Protein AF-A0A3R6Y7C7-F1 (afdb_monomer)

Organism: Aphanomyces astaci (NCBI:txid112090)

Sequence (189 aa):
MAAAALLASSAMLRRLVFISMMLLLQQYAQAEDCCAKCLNNVPDFVYNSMDFKQCIAQNYCCFHCFDKDIGSPTVLPVAGTVFNGPTTTATTGSFLQIKWDKADQVTFVSFAPNQAKSGIPVLASSQAIKKDGSIFLICPQYAGTLYFRGFGTDTCNSVSVEYPITVRPWSPVLQVCHYSRLPNRLSVA

Mean predicted aligned error: 11.09 Å

Nearest PDB structures (foldseek):
  5vg1-assembly2_B  TM=4.527E-01  e=8.724E-01  Jonesia denitrificans DSM 20603
  6grq-assembly1_A  TM=4.019E-01  e=7.742E-01  Mus musculus
  3e38-assembly1_B  TM=3.154E-01  e=2.268E+00  Phocaeicola vulgatus ATCC 8482
  7sqc-assembly1_F0  TM=2.690E-01  e=2.712E+00  Chlamydomonas reinhardtii
  6zp1-assembly1_A  TM=1.881E-01  e=3.881E+00  Severe acute respiratory syndrome coronavirus 2

pLDDT: mean 82.14, std 17.66, range [30.44, 98.19]

Radius of gyration: 23.79 Å; Cα contacts (8 Å, |Δi|>4): 358; chains: 1; bounding box: 67×72×44 Å

Solvent-accessible surface area (backbone atoms only — not comparable to full-atom values): 10642 Å² total; per-residue (Å²): 132,71,71,67,62,60,56,51,52,54,55,50,52,49,50,52,53,51,50,52,52,51,56,53,61,62,67,69,49,73,74,40,85,28,17,55,64,38,60,75,66,64,90,63,53,89,53,51,38,70,40,69,78,51,7,64,78,68,69,47,48,38,42,55,23,60,77,44,71,45,72,77,74,42,77,51,94,43,73,51,47,48,77,59,86,94,46,49,34,37,24,24,27,20,56,45,41,34,40,28,82,48,30,71,44,40,21,30,42,75,38,50,71,92,50,75,72,86,64,74,50,37,93,89,38,54,68,40,48,73,77,59,88,28,32,34,39,39,66,44,81,59,37,22,43,34,36,32,29,40,26,23,90,51,44,29,28,11,37,52,71,80,46,78,32,44,26,36,64,66,55,98,87,60,64,66,68,47,80,94,61,62,86,83,68,84,72,86,124

Structure (mmCIF, N/CA/C/O backbone):
data_AF-A0A3R6Y7C7-F1
#
_entry.id   AF-A0A3R6Y7C7-F1
#
loop_
_atom_site.group_PDB
_atom_site.id
_atom_site.type_symbol
_atom_site.label_atom_id
_atom_site.label_alt_id
_atom_site.label_comp_id
_atom_site.label_asym_id
_atom_site.label_entity_id
_atom_site.label_seq_id
_atom_site.pdbx_PDB_ins_code
_atom_site.Cartn_x
_atom_site.Cartn_y
_atom_site.Cartn_z
_atom_site.occupancy
_atom_site.B_iso_or_equiv
_atom_site.auth_seq_id
_atom_site.auth_comp_id
_atom_site.auth_asym_id
_atom_site.auth_atom_id
_atom_site.pdbx_PDB_model_num
ATOM 1 N N . MET A 1 1 ? -45.834 48.609 26.380 1.00 48.41 1 MET A N 1
ATOM 2 C CA . MET A 1 1 ? -45.998 47.262 25.780 1.00 48.41 1 MET A CA 1
ATOM 3 C C . MET A 1 1 ? -45.065 46.966 24.588 1.00 48.41 1 MET A C 1
ATOM 5 O O . MET A 1 1 ? -45.087 45.844 24.111 1.00 48.41 1 MET A O 1
ATOM 9 N N . ALA A 1 2 ? -44.187 47.881 24.141 1.00 49.06 2 ALA A N 1
ATOM 10 C CA . ALA A 1 2 ? -43.336 47.659 22.954 1.00 49.06 2 ALA A CA 1
ATOM 11 C C . ALA A 1 2 ? -41.973 46.966 23.213 1.00 49.06 2 ALA A C 1
ATOM 13 O O . ALA A 1 2 ? -41.387 46.406 22.293 1.00 49.06 2 ALA A O 1
ATOM 14 N N . ALA A 1 3 ? -41.463 46.955 24.451 1.00 48.09 3 ALA A N 1
ATOM 15 C CA . ALA A 1 3 ? -40.117 46.441 24.750 1.00 48.09 3 ALA A CA 1
ATOM 16 C C . ALA A 1 3 ? -40.007 44.899 24.767 1.00 48.09 3 ALA A C 1
ATOM 18 O O . ALA A 1 3 ? -38.937 44.357 24.503 1.00 48.09 3 ALA A O 1
ATOM 19 N N . ALA A 1 4 ? -41.105 44.179 25.027 1.00 47.50 4 ALA A N 1
ATOM 20 C CA . ALA A 1 4 ? -41.098 42.713 25.095 1.00 47.50 4 ALA A CA 1
ATOM 21 C C . ALA A 1 4 ? -41.030 42.037 23.708 1.00 47.50 4 ALA A C 1
ATOM 23 O O . ALA A 1 4 ? -40.456 40.959 23.578 1.00 47.50 4 ALA A O 1
ATOM 24 N N . ALA A 1 5 ? -41.552 42.684 22.657 1.00 46.75 5 ALA A N 1
ATOM 25 C CA . ALA A 1 5 ? -41.560 42.138 21.295 1.00 46.75 5 ALA A CA 1
ATOM 26 C C . ALA A 1 5 ? -40.180 42.219 20.605 1.00 46.75 5 ALA A C 1
ATOM 28 O O . ALA A 1 5 ? -39.793 41.306 19.879 1.00 46.75 5 ALA A O 1
ATOM 29 N N . LEU A 1 6 ? -39.397 43.269 20.884 1.00 46.28 6 LEU A N 1
ATOM 30 C CA . LEU A 1 6 ? -38.045 43.455 20.331 1.00 46.28 6 LEU A CA 1
ATOM 31 C C . LEU A 1 6 ? -37.011 42.480 20.927 1.00 46.28 6 LEU A C 1
ATOM 33 O O . LEU A 1 6 ? -36.105 42.036 20.222 1.00 46.28 6 LEU A O 1
ATOM 37 N N . LEU A 1 7 ? -37.168 42.095 22.199 1.00 47.72 7 LEU A N 1
ATOM 38 C CA . LEU A 1 7 ? -36.291 41.126 22.875 1.00 47.72 7 LEU A CA 1
ATOM 39 C C . LEU A 1 7 ? -36.539 39.677 22.418 1.00 47.72 7 LEU A C 1
ATOM 41 O O . LEU A 1 7 ? -35.597 38.890 22.331 1.00 47.72 7 LEU A O 1
ATOM 45 N N . ALA A 1 8 ? -37.780 39.322 22.071 1.00 50.06 8 ALA A N 1
ATOM 46 C CA . ALA A 1 8 ? -38.100 38.006 21.511 1.00 50.06 8 ALA A CA 1
ATOM 47 C C . ALA A 1 8 ? -37.497 37.815 20.104 1.00 50.06 8 ALA A C 1
ATOM 49 O O . ALA A 1 8 ? -37.034 36.725 19.758 1.00 50.06 8 ALA A O 1
ATOM 50 N N . SER A 1 9 ? -37.439 38.896 19.319 1.00 55.19 9 SER A N 1
ATOM 51 C CA . SER A 1 9 ? -36.954 38.879 17.936 1.00 55.19 9 SER A CA 1
ATOM 52 C C . SER A 1 9 ? -35.441 38.649 17.833 1.00 55.19 9 SER A C 1
ATOM 54 O O . SER A 1 9 ? -34.989 37.925 16.948 1.00 55.19 9 SER A O 1
ATOM 56 N N . SER A 1 10 ? -34.645 39.201 18.756 1.00 59.69 10 SER A N 1
ATOM 57 C CA . SER A 1 10 ? -33.185 39.010 18.782 1.00 59.69 10 SER A CA 1
ATOM 58 C C . SER A 1 10 ? -32.777 37.618 19.276 1.00 59.69 10 SER A C 1
ATOM 60 O O . SER A 1 10 ? -31.810 37.042 18.772 1.00 59.69 10 SER A O 1
ATOM 62 N N . ALA A 1 11 ? -33.540 37.035 20.207 1.00 61.78 11 ALA A N 1
ATOM 63 C CA . ALA A 1 11 ? -33.338 35.666 20.679 1.00 61.78 11 ALA A CA 1
ATOM 64 C C . ALA A 1 11 ? -33.669 34.621 19.597 1.00 61.78 11 ALA A C 1
ATOM 66 O O . ALA A 1 11 ? -32.925 33.649 19.440 1.00 61.78 11 ALA A O 1
ATOM 67 N N . MET A 1 12 ? -34.737 34.834 18.816 1.00 65.31 12 MET A N 1
ATOM 68 C CA . MET A 1 12 ? -35.062 33.991 17.659 1.00 65.31 12 MET A CA 1
ATOM 69 C C . MET A 1 12 ? -34.011 34.101 16.550 1.00 65.31 12 MET A C 1
ATOM 71 O O . MET A 1 12 ? -33.575 33.071 16.039 1.00 65.31 12 MET A O 1
ATOM 75 N N . LEU A 1 13 ? -33.548 35.315 16.225 1.00 66.75 13 LEU A N 1
ATOM 76 C CA . LEU A 1 13 ? -32.508 35.513 15.209 1.00 66.75 13 LEU A CA 1
ATOM 77 C C . LEU A 1 13 ? -31.188 34.840 15.614 1.00 66.75 13 LEU A C 1
ATOM 79 O O . LEU A 1 13 ? -30.574 34.153 14.802 1.00 66.75 13 LEU A O 1
ATOM 83 N N . ARG A 1 14 ? -30.779 34.960 16.887 1.00 70.31 14 ARG A N 1
ATOM 84 C CA . ARG A 1 14 ? -29.603 34.248 17.417 1.00 70.31 14 ARG A CA 1
ATOM 85 C C . ARG A 1 14 ? -29.759 32.737 17.305 1.00 70.31 14 ARG A C 1
ATOM 87 O O . ARG A 1 14 ? -28.825 32.078 16.864 1.00 70.31 14 ARG A O 1
ATOM 94 N N . ARG A 1 15 ? -30.919 32.182 17.673 1.00 74.62 15 ARG A N 1
ATOM 95 C CA . ARG A 1 15 ? -31.174 30.737 17.553 1.00 74.62 15 ARG A CA 1
ATOM 96 C C . ARG A 1 15 ? -31.116 30.269 16.100 1.00 74.62 15 ARG A C 1
ATOM 98 O O . ARG A 1 15 ? -30.491 29.251 15.841 1.00 74.62 15 ARG A O 1
ATOM 105 N N . LEU A 1 16 ? -31.687 31.023 15.162 1.00 74.50 16 LEU A N 1
ATOM 106 C CA . LEU A 1 16 ? -31.625 30.714 13.730 1.00 74.50 16 LEU A CA 1
ATOM 107 C C . LEU A 1 16 ? -30.193 30.756 13.186 1.00 74.50 16 LEU A C 1
ATOM 109 O O . LEU A 1 16 ? -29.799 29.839 12.475 1.00 74.50 16 LEU A O 1
ATOM 113 N N . VAL A 1 17 ? -29.391 31.756 13.568 1.00 77.38 17 VAL A N 1
ATOM 114 C CA . VAL A 1 17 ? -27.974 31.833 13.172 1.00 77.38 17 VAL A CA 1
ATOM 115 C C . VAL A 1 17 ? -27.173 30.671 13.763 1.00 77.38 17 VAL A C 1
ATOM 117 O O . VAL A 1 17 ? -26.410 30.044 13.038 1.00 77.38 17 VAL A O 1
ATOM 120 N N . PHE A 1 18 ? -27.379 30.323 15.037 1.00 72.31 18 PHE A N 1
ATOM 121 C CA . PHE A 1 18 ? -26.711 29.176 15.663 1.00 72.31 18 PHE A CA 1
ATOM 122 C C . PHE A 1 18 ? -27.101 27.841 15.016 1.00 72.31 18 PHE A C 1
ATOM 124 O O . PHE A 1 18 ? -26.227 27.019 14.757 1.00 72.31 18 PHE A O 1
ATOM 131 N N . ILE A 1 19 ? -28.387 27.634 14.717 1.00 74.62 19 ILE A N 1
ATOM 132 C CA . ILE A 1 19 ? -28.873 26.420 14.045 1.00 74.62 19 ILE A CA 1
ATOM 133 C C . ILE A 1 19 ? -28.328 26.352 12.615 1.00 74.62 19 ILE A C 1
ATOM 135 O O . ILE A 1 19 ? -27.834 25.309 12.203 1.00 74.62 19 ILE A O 1
ATOM 139 N N . SER A 1 20 ? -28.339 27.466 11.879 1.00 68.75 20 SER A N 1
ATOM 140 C CA . SER A 1 20 ? -27.797 27.523 10.519 1.00 68.75 20 SER A CA 1
ATOM 141 C C . SER A 1 20 ? -26.281 27.311 10.497 1.00 68.75 20 SER A C 1
ATOM 143 O O . SER A 1 20 ? -25.779 26.648 9.599 1.00 68.75 20 SER A O 1
ATOM 145 N N . MET A 1 21 ? -25.551 27.818 11.494 1.00 66.62 21 MET A N 1
ATOM 146 C CA . MET A 1 21 ? -24.105 27.629 11.634 1.00 66.62 21 MET A CA 1
ATOM 147 C C . MET A 1 21 ? -23.750 26.192 12.055 1.00 66.62 21 MET A C 1
ATOM 149 O O . MET A 1 21 ? -22.768 25.651 11.556 1.00 66.62 21 MET A O 1
ATOM 153 N N . MET A 1 22 ? -24.567 25.539 12.892 1.00 65.38 22 MET A N 1
ATOM 154 C CA . MET A 1 22 ? -24.431 24.105 13.197 1.00 65.38 22 MET A CA 1
ATOM 155 C C . MET A 1 22 ? -24.761 23.206 11.995 1.00 65.38 22 MET A C 1
ATOM 157 O O . MET A 1 22 ? -24.039 22.244 11.750 1.00 65.38 22 MET A O 1
ATOM 161 N N . LEU A 1 23 ? -25.793 23.541 11.213 1.00 61.56 23 LEU A N 1
ATOM 162 C CA . LEU A 1 23 ? -26.147 22.820 9.981 1.00 61.56 23 LEU A CA 1
ATOM 163 C C . LEU A 1 23 ? -25.077 22.968 8.895 1.00 61.56 23 LEU A C 1
ATOM 165 O O . LEU A 1 23 ? -24.763 22.001 8.206 1.00 61.56 23 LEU A O 1
ATOM 169 N N . 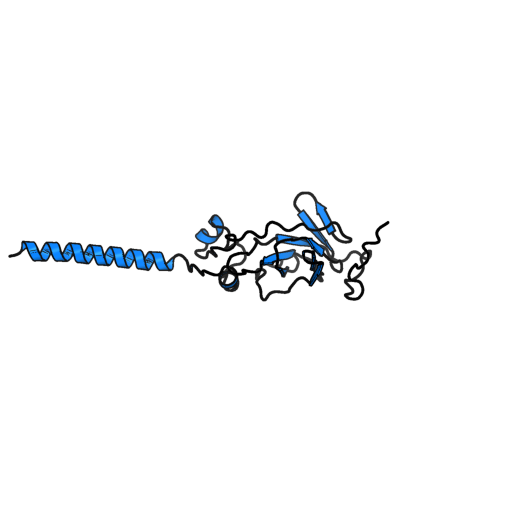LEU A 1 24 ? -24.485 24.158 8.774 1.00 56.44 24 LEU A N 1
ATOM 170 C CA . LEU A 1 24 ? -23.328 24.396 7.917 1.00 56.44 24 LEU A CA 1
ATOM 171 C C . LEU A 1 24 ? -22.144 23.541 8.389 1.00 56.44 24 LEU A C 1
ATOM 173 O O . LEU A 1 24 ? -21.587 22.798 7.588 1.00 56.44 24 LEU A O 1
ATOM 177 N N . LEU A 1 25 ? -21.830 23.536 9.694 1.00 54.03 25 LEU A N 1
ATOM 178 C CA . LEU A 1 25 ? -20.758 22.708 10.272 1.00 54.03 25 LEU A CA 1
ATOM 179 C C . LEU A 1 25 ? -20.916 21.202 9.999 1.00 54.03 25 LEU A C 1
ATOM 181 O O . LEU A 1 25 ? -19.913 20.512 9.825 1.00 54.03 25 LEU A O 1
ATOM 185 N N . GLN A 1 26 ? -22.150 20.701 9.904 1.00 51.91 26 GLN A N 1
ATOM 186 C CA . GLN A 1 26 ? -22.440 19.303 9.564 1.00 51.91 26 GLN A CA 1
ATOM 187 C C . GLN A 1 26 ? -22.216 18.951 8.083 1.00 51.91 26 GLN A C 1
ATOM 189 O O . GLN A 1 26 ? -22.170 17.769 7.755 1.00 51.91 26 GLN A O 1
ATOM 194 N N . GLN A 1 27 ? -22.052 19.926 7.182 1.00 46.31 27 GLN A N 1
ATOM 195 C CA . GLN A 1 27 ? -21.772 19.660 5.764 1.00 46.31 27 GLN A CA 1
ATOM 196 C C . GLN A 1 27 ? -20.276 19.555 5.427 1.00 46.31 27 GLN A C 1
ATOM 198 O O . GLN A 1 27 ? -19.949 19.107 4.331 1.00 46.31 27 GLN A O 1
ATOM 203 N N . TYR A 1 28 ? -19.363 19.937 6.328 1.00 48.75 28 TYR A N 1
ATOM 204 C CA . TYR A 1 28 ? -17.932 20.070 5.994 1.00 48.75 28 TYR A CA 1
ATOM 205 C C . TYR A 1 28 ? -17.081 18.821 6.230 1.00 48.75 28 TYR A C 1
ATOM 207 O O . TYR A 1 28 ? -15.902 18.799 5.888 1.00 48.75 28 TYR A O 1
ATOM 215 N N . ALA A 1 29 ? -17.665 17.763 6.773 1.00 49.62 29 ALA A N 1
ATOM 216 C CA . ALA A 1 29 ? -17.038 16.460 6.832 1.00 49.62 29 ALA A CA 1
ATOM 217 C C . ALA A 1 29 ? -18.153 15.431 6.724 1.00 49.62 29 ALA A C 1
ATOM 219 O O . ALA A 1 29 ? -18.969 15.303 7.634 1.00 49.62 29 ALA A O 1
ATOM 220 N N . GLN A 1 30 ? -18.187 14.671 5.630 1.00 48.94 30 GLN A N 1
ATOM 221 C CA . GLN A 1 30 ? -18.747 13.326 5.709 1.00 48.94 30 GLN A CA 1
ATOM 222 C C . GLN A 1 30 ? -17.819 12.556 6.654 1.00 48.94 30 GLN A C 1
ATOM 224 O O . GLN A 1 30 ? -16.872 11.907 6.221 1.00 48.94 30 GLN A O 1
ATOM 229 N N . ALA A 1 31 ? -18.023 12.725 7.961 1.00 52.28 31 ALA A N 1
ATOM 230 C CA . ALA A 1 31 ? -17.407 11.898 8.976 1.00 52.28 31 ALA A CA 1
ATOM 231 C C . ALA A 1 31 ? -18.082 10.529 8.864 1.00 52.28 31 ALA A C 1
ATOM 233 O O . ALA A 1 31 ? -19.029 10.208 9.572 1.00 52.28 31 ALA A O 1
ATOM 234 N N . GLU A 1 32 ? -17.668 9.760 7.861 1.00 63.34 32 GLU A N 1
ATOM 235 C CA . GLU A 1 32 ? -17.897 8.328 7.861 1.00 63.34 32 GLU A CA 1
ATOM 236 C C . GLU A 1 32 ? -17.118 7.781 9.056 1.00 63.34 32 GLU A C 1
ATOM 238 O O . GLU A 1 32 ? -15.886 7.793 9.051 1.00 63.34 32 GLU A O 1
ATOM 243 N N . ASP A 1 33 ? -17.836 7.266 10.056 1.00 74.06 33 ASP A N 1
ATOM 244 C CA . ASP A 1 33 ? -17.261 6.547 11.206 1.00 74.06 33 ASP A CA 1
ATOM 245 C C . ASP A 1 33 ? -16.436 5.316 10.773 1.00 74.06 33 ASP A C 1
ATOM 247 O O . ASP A 1 33 ? -15.782 4.665 11.584 1.00 74.06 33 ASP A O 1
ATOM 251 N N . CYS A 1 34 ? -16.473 4.969 9.481 1.00 90.06 34 CYS A N 1
ATOM 252 C CA . CYS A 1 34 ? -15.714 3.884 8.897 1.00 90.06 34 CYS A CA 1
ATOM 253 C C . CYS A 1 34 ? -14.769 4.355 7.789 1.00 90.06 34 CYS A C 1
ATOM 255 O O . CYS A 1 34 ? -15.187 4.602 6.651 1.00 90.06 34 CYS A O 1
ATOM 257 N N . CYS A 1 35 ? -13.465 4.356 8.078 1.00 92.81 35 CYS A N 1
ATOM 258 C CA . CYS A 1 35 ? -12.440 4.749 7.113 1.00 92.81 35 CYS A CA 1
ATOM 259 C C . CYS A 1 35 ? -12.495 3.931 5.813 1.00 92.81 35 CYS A C 1
ATOM 261 O O . CYS A 1 35 ? -12.497 4.505 4.725 1.00 92.81 35 CYS A O 1
ATOM 263 N N . ALA A 1 36 ? -12.603 2.597 5.888 1.00 92.50 36 ALA A N 1
ATOM 264 C CA . ALA A 1 36 ? -12.682 1.766 4.683 1.00 92.50 36 ALA A CA 1
ATOM 265 C C . ALA A 1 36 ? -13.885 2.106 3.786 1.00 92.50 36 ALA A C 1
ATOM 267 O O . ALA A 1 36 ? -13.781 2.004 2.565 1.00 92.50 36 ALA A O 1
ATOM 268 N N . LYS A 1 37 ? -15.012 2.538 4.368 1.00 92.19 37 LYS A N 1
ATOM 269 C CA . LYS A 1 37 ? -16.194 2.962 3.608 1.00 92.19 37 LYS A CA 1
ATOM 270 C C . LYS A 1 37 ? -15.989 4.331 2.964 1.00 92.19 37 LYS A C 1
ATOM 272 O O . LYS A 1 37 ? -16.334 4.494 1.795 1.00 92.19 37 LYS A O 1
ATOM 277 N N . CYS A 1 38 ? -15.366 5.265 3.680 1.00 92.69 38 CYS A N 1
ATOM 278 C CA . CYS A 1 38 ? -14.960 6.556 3.128 1.00 92.69 38 CYS A CA 1
ATOM 279 C C . CYS A 1 38 ? -14.037 6.393 1.908 1.00 92.69 38 CYS A C 1
ATOM 281 O O . CYS A 1 38 ? -14.291 6.966 0.851 1.00 92.69 38 CYS A O 1
ATOM 283 N N . LEU A 1 39 ? -13.019 5.530 2.008 1.00 92.81 39 LEU A N 1
ATOM 284 C CA . LEU A 1 39 ? -12.036 5.325 0.937 1.00 92.81 39 LEU A CA 1
ATOM 285 C C . LEU A 1 39 ? -12.647 4.813 -0.379 1.00 92.81 39 LEU A C 1
ATOM 287 O O . LEU A 1 39 ? -12.099 5.080 -1.445 1.00 92.81 39 LEU A O 1
ATOM 291 N N . ASN A 1 40 ? -13.794 4.128 -0.332 1.00 91.75 40 ASN A N 1
ATOM 292 C CA . ASN A 1 40 ? -14.494 3.675 -1.540 1.00 91.75 40 ASN A CA 1
ATOM 293 C C . ASN A 1 40 ? -15.083 4.822 -2.374 1.00 91.75 40 ASN A C 1
ATOM 295 O O . ASN A 1 40 ? -15.399 4.612 -3.542 1.00 91.75 40 ASN A O 1
ATOM 299 N N . ASN A 1 41 ? -15.252 6.009 -1.787 1.00 90.19 41 ASN A N 1
ATOM 300 C CA . ASN A 1 41 ? -15.934 7.143 -2.411 1.00 90.19 41 ASN A CA 1
ATOM 301 C C . ASN A 1 41 ? -15.004 8.349 -2.620 1.00 90.19 41 ASN A C 1
ATOM 303 O O . ASN A 1 41 ? -15.483 9.461 -2.843 1.00 90.19 41 ASN A O 1
ATOM 307 N N . VAL A 1 42 ? -13.684 8.142 -2.543 1.00 89.38 42 VAL A N 1
ATOM 308 C CA . VAL A 1 42 ? -12.691 9.201 -2.761 1.00 89.38 42 VAL A CA 1
ATOM 309 C C . VAL A 1 42 ? -12.824 9.745 -4.189 1.00 89.38 42 VAL A C 1
ATOM 311 O O . VAL A 1 42 ? -12.707 8.970 -5.140 1.00 89.38 42 VAL A O 1
ATOM 314 N N . PRO A 1 43 ? -13.064 11.057 -4.361 1.00 86.06 43 PRO A N 1
ATOM 315 C CA . PRO A 1 43 ? -13.362 11.632 -5.672 1.00 86.06 43 PRO A CA 1
ATOM 316 C C . PRO A 1 43 ? -12.112 11.901 -6.519 1.00 86.06 43 PRO A C 1
ATOM 318 O O . PRO A 1 43 ? -12.208 11.969 -7.742 1.00 86.06 43 PRO A O 1
ATOM 321 N N . ASP A 1 44 ? -10.948 12.063 -5.888 1.00 88.56 44 ASP A N 1
ATOM 322 C CA . ASP A 1 44 ? -9.675 12.273 -6.572 1.00 88.56 44 ASP A CA 1
ATOM 323 C C . ASP A 1 44 ? -8.540 11.589 -5.795 1.00 88.56 44 ASP A C 1
ATOM 325 O O . ASP A 1 44 ? -8.404 11.710 -4.580 1.00 88.56 44 ASP A O 1
ATOM 329 N N . PHE A 1 45 ? -7.756 10.799 -6.525 1.00 89.81 45 PHE A N 1
ATOM 330 C CA . PHE A 1 45 ? -6.763 9.868 -5.998 1.00 89.81 45 PHE A CA 1
ATOM 331 C C . PHE A 1 45 ? -5.346 10.448 -5.966 1.00 89.81 45 PHE A C 1
ATOM 333 O O . PHE A 1 45 ? -4.416 9.763 -5.521 1.00 89.81 45 PHE A O 1
ATOM 340 N N . VAL A 1 46 ? -5.165 11.675 -6.465 1.00 86.06 46 VAL A N 1
ATOM 341 C CA . VAL A 1 46 ? -3.878 12.385 -6.473 1.00 86.06 46 VAL A CA 1
ATOM 342 C C . VAL A 1 46 ? -3.451 12.75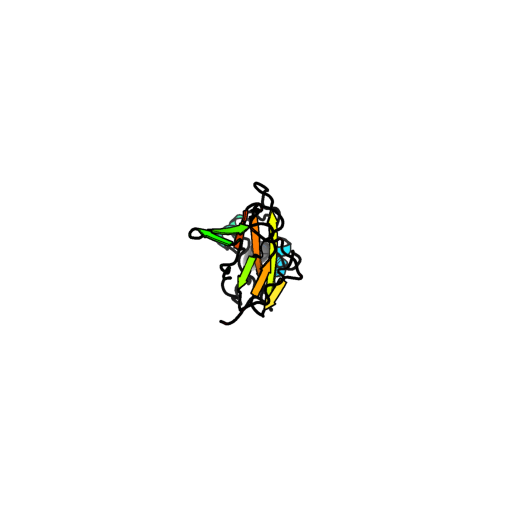5 -5.053 1.00 86.06 46 VAL A C 1
ATOM 344 O O . VAL A 1 46 ? -2.256 12.755 -4.757 1.00 86.06 46 VAL A O 1
ATOM 347 N N . TYR A 1 47 ? -4.410 13.013 -4.164 1.00 84.12 47 TYR A N 1
ATOM 348 C CA . TYR A 1 47 ? -4.159 13.340 -2.767 1.00 84.12 47 TYR A CA 1
ATOM 349 C C . TYR A 1 47 ? -4.499 12.180 -1.829 1.00 84.12 47 TYR A C 1
ATOM 351 O O . TYR A 1 47 ? -5.259 11.269 -2.156 1.00 84.12 47 TYR A O 1
ATOM 359 N N . ASN A 1 48 ? -3.935 12.221 -0.625 1.00 87.75 48 ASN A N 1
ATOM 360 C CA . ASN A 1 48 ? -4.261 11.273 0.428 1.00 87.75 48 ASN A CA 1
ATOM 361 C C . ASN A 1 48 ? -5.425 11.805 1.274 1.00 87.75 48 ASN A C 1
ATOM 363 O O . ASN A 1 48 ? -5.240 12.706 2.091 1.00 87.75 48 ASN A O 1
ATOM 367 N N . SER A 1 49 ? -6.611 11.213 1.130 1.00 88.38 49 SER A N 1
ATOM 368 C CA . SER A 1 49 ? -7.808 11.597 1.895 1.00 88.38 49 SER A CA 1
ATOM 369 C C . SER A 1 49 ? -7.701 11.328 3.402 1.00 88.38 49 SER A C 1
ATOM 371 O O . SER A 1 49 ? -8.565 11.762 4.155 1.00 88.38 49 SER A O 1
ATOM 373 N N . MET A 1 50 ? -6.658 10.632 3.860 1.00 90.00 50 MET A N 1
ATOM 374 C CA . MET A 1 50 ? -6.370 10.411 5.284 1.00 90.00 50 MET A CA 1
ATOM 375 C C . MET A 1 50 ? -5.359 11.416 5.850 1.00 90.00 50 MET A C 1
ATOM 377 O O . MET A 1 50 ? -5.138 11.454 7.058 1.00 90.00 50 MET A O 1
ATOM 381 N N . ASP A 1 51 ? -4.682 12.182 4.990 1.00 89.06 51 ASP A N 1
ATOM 382 C CA . ASP A 1 51 ? -3.773 13.239 5.421 1.00 89.06 51 ASP A CA 1
ATOM 383 C C . ASP A 1 51 ? -4.577 14.522 5.616 1.00 89.06 51 ASP A C 1
ATOM 385 O O . ASP A 1 51 ? -5.122 15.072 4.660 1.00 89.06 51 ASP A O 1
ATOM 389 N N . PHE A 1 52 ? -4.635 15.011 6.856 1.00 86.12 52 PHE A N 1
ATOM 390 C CA . PHE A 1 52 ? -5.452 16.174 7.197 1.00 86.12 52 PHE A CA 1
ATOM 391 C C . PHE A 1 52 ? -5.124 17.406 6.342 1.00 86.12 52 PHE A C 1
ATOM 393 O O . PHE A 1 52 ? -6.030 18.112 5.917 1.00 86.12 52 PHE A O 1
ATOM 400 N N . LYS A 1 53 ? -3.844 17.669 6.047 1.00 88.69 53 LYS A N 1
ATOM 401 C CA . LYS A 1 53 ? -3.452 18.859 5.275 1.00 88.69 53 LYS A CA 1
ATOM 402 C C . LYS A 1 53 ? -3.882 18.749 3.816 1.00 88.69 53 LYS A C 1
ATOM 404 O O . LYS A 1 53 ? -4.264 19.754 3.221 1.00 88.69 53 LYS A O 1
ATOM 409 N N . GLN A 1 54 ? -3.810 17.554 3.242 1.00 88.75 54 GLN A N 1
ATOM 410 C CA . GLN A 1 54 ? -4.204 17.318 1.856 1.00 88.75 54 GLN A CA 1
ATOM 411 C C . GLN A 1 54 ? -5.724 17.249 1.696 1.00 88.75 54 GLN A C 1
ATOM 413 O O . GLN A 1 54 ? -6.271 17.824 0.759 1.00 88.75 54 GLN A O 1
ATOM 418 N N . CYS A 1 55 ? -6.411 16.582 2.620 1.00 87.50 55 CYS A N 1
ATOM 419 C CA . CYS A 1 55 ? -7.835 16.300 2.501 1.00 87.50 55 CYS A CA 1
ATOM 420 C C . CYS A 1 55 ? -8.707 17.554 2.697 1.00 87.50 55 CYS A C 1
ATOM 422 O O . CYS A 1 55 ? -9.698 17.726 1.984 1.00 87.50 55 CYS A O 1
ATOM 424 N N . ILE A 1 56 ? -8.312 18.486 3.581 1.00 87.94 56 ILE A N 1
ATOM 425 C CA . ILE A 1 56 ? -9.043 19.754 3.774 1.00 87.94 56 ILE A CA 1
ATOM 426 C C . ILE A 1 56 ? -8.970 20.656 2.543 1.00 87.94 56 ILE A C 1
ATOM 428 O O . ILE A 1 56 ? -9.923 21.369 2.252 1.00 87.94 56 ILE A O 1
ATOM 432 N N . ALA A 1 57 ? -7.870 20.602 1.786 1.00 87.38 57 ALA A N 1
ATOM 433 C CA . ALA A 1 57 ? -7.733 21.365 0.548 1.00 87.38 57 ALA A CA 1
ATOM 434 C C . ALA A 1 57 ? -8.707 20.875 -0.538 1.00 87.38 57 ALA A C 1
ATOM 436 O O . ALA A 1 57 ? -8.991 21.604 -1.484 1.00 87.38 57 ALA A O 1
ATOM 437 N N . GLN A 1 58 ? -9.221 19.652 -0.382 1.00 85.12 58 GLN A N 1
ATOM 438 C CA . GLN A 1 58 ? -10.078 18.956 -1.339 1.00 85.12 58 GLN A CA 1
ATOM 439 C C . GLN A 1 58 ? -11.499 18.735 -0.802 1.00 85.12 58 GLN A C 1
ATOM 441 O O . GLN A 1 58 ? -12.321 18.113 -1.470 1.00 85.12 58 GLN A O 1
ATOM 446 N N . ASN A 1 59 ? -11.803 19.258 0.395 1.00 85.50 59 ASN A N 1
ATOM 447 C CA . ASN A 1 59 ? -13.086 19.115 1.091 1.00 85.50 59 ASN A CA 1
ATOM 448 C C . ASN A 1 59 ? -13.565 17.655 1.242 1.00 85.50 59 ASN A C 1
ATOM 450 O O . ASN A 1 59 ? -14.769 17.399 1.275 1.00 85.50 59 ASN A O 1
ATOM 454 N N . TYR A 1 60 ? -12.642 16.690 1.330 1.00 87.25 60 TYR A N 1
ATOM 455 C CA . TYR A 1 60 ? -12.985 15.274 1.466 1.00 87.25 60 TYR A CA 1
ATOM 456 C C . TYR A 1 60 ? -11.950 14.529 2.311 1.00 87.25 60 TYR A C 1
ATOM 458 O O . TYR A 1 60 ? -10.863 14.199 1.835 1.00 87.25 60 TYR A O 1
ATOM 466 N N . CYS A 1 61 ? -12.303 14.252 3.566 1.00 88.81 61 CYS A N 1
ATOM 467 C CA . CYS A 1 61 ? -11.429 13.629 4.555 1.00 88.81 61 CYS A CA 1
ATOM 468 C C . CYS A 1 61 ? -12.014 12.314 5.069 1.00 88.81 61 CYS A C 1
ATOM 470 O O . CYS A 1 61 ? -13.183 12.254 5.442 1.00 88.81 61 CYS A O 1
ATOM 472 N N . CYS A 1 62 ? -11.165 11.294 5.157 1.00 90.19 62 CYS A N 1
ATOM 473 C CA . CYS A 1 62 ? -11.464 10.037 5.824 1.00 90.19 62 CYS A CA 1
ATOM 474 C C . CYS A 1 62 ? -10.828 10.045 7.212 1.00 90.19 62 CYS A C 1
ATOM 476 O O . CYS A 1 62 ? -9.604 10.096 7.345 1.00 90.19 62 CYS A O 1
ATOM 478 N N . PHE A 1 63 ? -11.671 10.006 8.239 1.00 88.31 63 PHE A N 1
ATOM 479 C CA . PHE A 1 63 ? -11.254 10.052 9.637 1.00 88.31 63 PHE A CA 1
ATOM 480 C C . PHE A 1 63 ? -11.187 8.656 10.256 1.00 88.31 63 PHE A C 1
ATOM 482 O O . PHE A 1 63 ? -11.538 7.661 9.623 1.00 88.31 63 PHE A O 1
ATOM 489 N N . HIS A 1 64 ? -10.670 8.596 11.485 1.00 89.38 64 HIS A N 1
ATOM 490 C CA . HIS A 1 64 ? -10.577 7.394 12.321 1.00 89.38 64 HIS A CA 1
ATOM 491 C C . HIS A 1 64 ? -9.740 6.241 11.750 1.00 89.38 64 HIS A C 1
ATOM 493 O O . HIS A 1 64 ? -9.587 5.206 12.381 1.00 89.38 64 HIS A O 1
ATOM 499 N N . CYS A 1 65 ? -9.096 6.427 10.598 1.00 89.69 65 CYS A N 1
ATOM 500 C CA . CYS A 1 65 ? -8.344 5.379 9.918 1.00 89.69 65 CYS A CA 1
ATOM 501 C C . CYS A 1 65 ? -7.187 4.772 10.725 1.00 89.69 65 CYS A C 1
ATOM 503 O O . CYS A 1 65 ? -6.839 3.620 10.493 1.00 89.69 65 CYS A O 1
ATOM 505 N N . PHE A 1 66 ? -6.575 5.541 11.627 1.00 89.12 66 PHE A N 1
ATOM 506 C CA . PHE A 1 66 ? -5.392 5.136 12.397 1.00 89.12 66 PHE A CA 1
ATOM 507 C C . PHE A 1 66 ? -5.661 5.039 13.900 1.00 89.12 66 PHE A C 1
ATOM 509 O O . PHE A 1 66 ? -4.716 4.929 14.681 1.00 89.12 66 PHE A O 1
ATOM 516 N N . ASP A 1 67 ? -6.927 5.063 14.317 1.00 91.62 67 ASP A N 1
ATOM 517 C CA . ASP A 1 67 ? -7.296 4.972 15.734 1.00 91.62 67 ASP A CA 1
ATOM 518 C C . ASP A 1 67 ? -6.842 3.633 16.339 1.00 91.62 67 ASP A C 1
ATOM 520 O O . ASP A 1 67 ? -6.519 3.540 17.526 1.00 91.62 67 ASP A O 1
ATOM 524 N N . LYS A 1 68 ? -6.747 2.594 15.500 1.00 93.75 68 LYS A N 1
ATOM 525 C CA . LYS A 1 68 ? -6.114 1.308 15.797 1.00 93.75 68 LYS A CA 1
ATOM 526 C C . LYS A 1 68 ? -4.946 1.070 14.842 1.00 93.75 68 LYS A C 1
ATOM 528 O O . LYS A 1 68 ? -5.083 0.415 13.811 1.00 93.75 68 LYS A O 1
ATOM 533 N N . ASP A 1 69 ? -3.779 1.587 15.213 1.00 93.12 69 ASP A N 1
ATOM 534 C CA . ASP A 1 69 ? -2.567 1.486 14.400 1.00 93.12 69 ASP A CA 1
ATOM 535 C C . ASP A 1 69 ? -2.108 0.030 14.163 1.00 93.12 69 ASP A C 1
ATOM 537 O O . ASP A 1 69 ? -1.866 -0.750 15.097 1.00 93.12 69 ASP A O 1
ATOM 541 N N . ILE A 1 70 ? -1.931 -0.313 12.883 1.00 95.25 70 ILE A N 1
ATOM 542 C CA . ILE A 1 70 ? -1.401 -1.601 12.412 1.00 95.25 70 ILE A CA 1
ATOM 543 C C . ILE A 1 70 ? 0.104 -1.558 12.114 1.00 95.25 70 ILE A C 1
ATOM 545 O O . ILE A 1 70 ? 0.683 -2.550 11.667 1.00 95.25 70 ILE A O 1
ATOM 549 N N . GLY A 1 71 ? 0.766 -0.435 12.385 1.00 94.56 71 GLY A N 1
ATOM 550 C CA . GLY A 1 71 ? 2.183 -0.228 12.119 1.00 94.56 71 GLY A CA 1
ATOM 551 C C . GLY A 1 71 ? 2.495 -0.106 10.627 1.00 94.56 71 GLY A C 1
ATOM 552 O O . GLY A 1 71 ? 1.608 -0.054 9.777 1.00 94.56 71 GLY A O 1
ATOM 553 N N . SER A 1 72 ? 3.787 -0.076 10.307 1.00 94.81 72 SER A N 1
ATOM 554 C CA . SER A 1 72 ? 4.275 0.007 8.927 1.00 94.81 72 SER A CA 1
ATOM 555 C C . SER A 1 72 ? 4.693 -1.364 8.379 1.00 94.81 72 SER A C 1
ATOM 557 O O . SER A 1 72 ? 5.223 -2.188 9.132 1.00 94.81 72 SER A O 1
ATOM 559 N N . PRO A 1 73 ? 4.512 -1.610 7.071 1.00 96.50 73 PRO A N 1
ATOM 560 C CA . PRO A 1 73 ? 4.975 -2.824 6.423 1.00 96.50 73 PRO A CA 1
ATOM 561 C C . PRO A 1 73 ? 6.499 -2.842 6.305 1.00 96.50 73 PRO A C 1
ATOM 563 O O . PRO A 1 73 ? 7.149 -1.804 6.188 1.00 96.50 73 PRO A O 1
ATOM 566 N N . THR A 1 74 ? 7.066 -4.042 6.236 1.00 96.00 74 THR A N 1
ATOM 567 C CA . THR A 1 74 ? 8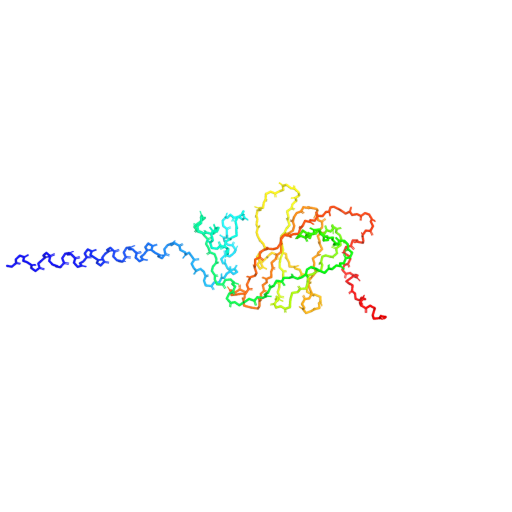.454 -4.266 5.820 1.00 96.00 74 THR A CA 1
ATOM 568 C C . THR A 1 74 ? 8.462 -5.070 4.527 1.00 96.00 74 THR A C 1
ATOM 570 O O . THR A 1 74 ? 8.018 -6.217 4.508 1.00 96.00 74 THR A O 1
ATOM 573 N N . VAL A 1 75 ? 8.980 -4.496 3.441 1.00 95.25 75 VAL A N 1
ATOM 574 C CA . VAL A 1 75 ? 9.244 -5.269 2.220 1.00 95.25 75 VAL A CA 1
ATOM 575 C C . VAL A 1 75 ? 10.491 -6.119 2.445 1.00 95.25 75 VAL A C 1
ATOM 577 O O . VAL A 1 75 ? 11.532 -5.598 2.843 1.00 95.25 75 VAL A O 1
ATOM 580 N N . LEU A 1 76 ? 10.388 -7.427 2.218 1.00 93.69 76 LEU A N 1
ATOM 581 C CA . LEU A 1 76 ? 11.487 -8.358 2.464 1.00 93.69 76 LEU A CA 1
ATOM 582 C C . LEU A 1 76 ? 12.448 -8.430 1.265 1.00 93.69 76 LEU A C 1
ATOM 584 O O . LEU A 1 76 ? 11.993 -8.379 0.119 1.00 93.69 76 LEU A O 1
ATOM 588 N N . PRO A 1 77 ? 13.761 -8.606 1.509 1.00 91.88 77 PRO A N 1
ATOM 589 C CA . PRO A 1 77 ? 14.763 -8.728 0.459 1.00 91.88 77 PRO A CA 1
ATOM 590 C C . PRO A 1 77 ? 14.715 -10.115 -0.179 1.00 91.88 77 PRO A C 1
ATOM 592 O O . PRO A 1 77 ? 15.371 -11.059 0.257 1.00 91.88 77 PRO A O 1
ATOM 595 N N . VAL A 1 78 ? 13.919 -10.236 -1.232 1.00 88.31 78 VAL A N 1
ATOM 596 C CA . VAL A 1 78 ? 13.772 -11.458 -2.028 1.00 88.31 78 VAL A CA 1
ATOM 597 C C . VAL A 1 78 ? 14.183 -11.218 -3.477 1.00 88.31 78 VAL A C 1
ATOM 599 O O . VAL A 1 78 ? 14.345 -10.077 -3.918 1.00 88.31 78 VAL A O 1
ATOM 602 N N . ALA A 1 79 ? 14.338 -12.298 -4.243 1.00 85.06 79 ALA A N 1
ATOM 603 C CA . ALA A 1 79 ? 14.632 -12.206 -5.668 1.00 85.06 79 ALA A CA 1
ATOM 604 C C . ALA A 1 79 ? 13.628 -11.280 -6.379 1.00 85.06 79 ALA A C 1
ATOM 606 O O . ALA A 1 79 ? 12.417 -11.408 -6.208 1.00 85.06 79 ALA A O 1
ATOM 607 N N . GLY A 1 80 ? 14.146 -10.327 -7.156 1.00 85.06 80 GLY A N 1
ATOM 608 C CA . GLY A 1 80 ? 13.340 -9.329 -7.859 1.00 85.06 80 GLY A CA 1
ATOM 609 C C . GLY A 1 80 ? 12.996 -8.076 -7.051 1.00 85.06 80 GLY A C 1
ATOM 610 O O . GLY A 1 80 ? 12.385 -7.177 -7.629 1.00 85.06 80 GLY A O 1
ATOM 611 N N . THR A 1 81 ? 13.411 -7.971 -5.782 1.00 88.62 81 THR A N 1
ATOM 612 C CA . THR A 1 81 ? 13.323 -6.730 -4.989 1.00 88.62 81 THR A CA 1
ATOM 613 C C . THR A 1 81 ? 14.676 -6.028 -4.894 1.00 88.62 81 THR A C 1
ATOM 615 O O . THR A 1 81 ? 15.706 -6.667 -4.686 1.00 88.62 81 THR A O 1
ATOM 618 N N . VAL A 1 82 ? 14.683 -4.705 -5.064 1.00 89.31 82 VAL A N 1
ATOM 619 C CA . VAL A 1 82 ? 15.882 -3.865 -4.925 1.00 89.31 82 VAL A CA 1
ATOM 620 C C . VAL A 1 82 ? 15.534 -2.626 -4.114 1.00 89.31 82 VAL A C 1
ATOM 622 O O . VAL A 1 82 ? 14.547 -1.946 -4.409 1.00 89.31 82 VAL A O 1
ATOM 625 N N . PHE A 1 83 ? 16.380 -2.314 -3.137 1.00 90.62 83 PHE A N 1
ATOM 626 C CA . PHE A 1 83 ? 16.263 -1.146 -2.270 1.00 90.62 83 PHE A CA 1
ATOM 627 C C . PHE A 1 83 ? 17.310 -0.107 -2.674 1.00 90.62 83 PHE A C 1
ATOM 629 O O . PHE A 1 83 ? 18.499 -0.416 -2.743 1.00 90.62 83 PHE A O 1
ATOM 636 N N . ASN A 1 84 ? 16.873 1.121 -2.950 1.00 86.62 84 ASN A N 1
ATOM 637 C CA . ASN A 1 84 ? 17.745 2.261 -3.221 1.00 86.62 84 ASN A CA 1
ATOM 638 C C . ASN A 1 84 ? 17.303 3.444 -2.351 1.00 86.62 84 ASN A C 1
ATOM 640 O O . ASN A 1 84 ? 16.372 4.181 -2.696 1.00 86.62 84 ASN A O 1
ATOM 644 N N . GLY A 1 85 ? 17.936 3.571 -1.183 1.00 84.81 85 GLY A N 1
ATOM 645 C CA . GLY A 1 85 ? 17.524 4.521 -0.153 1.00 84.81 85 GLY A CA 1
ATOM 646 C C . GLY A 1 85 ? 16.058 4.295 0.249 1.00 84.81 85 GLY A C 1
ATOM 647 O O . GLY A 1 85 ? 15.707 3.170 0.605 1.00 84.81 85 GLY A O 1
ATOM 648 N N . PRO A 1 86 ? 15.184 5.316 0.169 1.00 83.19 86 PRO A N 1
ATOM 649 C CA . PRO A 1 86 ? 13.767 5.173 0.511 1.00 83.19 86 PRO A CA 1
ATOM 650 C C . PRO A 1 86 ? 12.951 4.454 -0.575 1.00 83.19 86 PRO A C 1
ATOM 652 O O . PRO A 1 86 ? 11.789 4.120 -0.355 1.00 83.19 86 PRO A O 1
ATOM 655 N N . THR A 1 87 ? 13.522 4.241 -1.764 1.00 85.12 87 THR A N 1
ATOM 656 C CA . THR A 1 87 ? 12.789 3.675 -2.896 1.00 85.12 87 THR A CA 1
ATOM 657 C C . THR A 1 87 ? 12.937 2.164 -2.906 1.00 85.12 87 THR A C 1
ATOM 659 O O . THR A 1 87 ? 14.044 1.636 -3.026 1.00 85.12 87 THR A O 1
ATOM 662 N N . THR A 1 88 ? 11.807 1.467 -2.850 1.00 91.75 88 THR A N 1
ATOM 663 C CA . THR A 1 88 ? 11.753 0.022 -3.064 1.00 91.75 88 THR A CA 1
ATOM 664 C C . THR A 1 88 ? 11.236 -0.258 -4.466 1.00 91.75 88 THR A C 1
ATOM 666 O O . THR A 1 88 ? 10.218 0.290 -4.893 1.00 91.75 88 THR A O 1
ATOM 669 N N . THR A 1 89 ? 11.944 -1.117 -5.190 1.00 93.00 89 THR A N 1
ATOM 670 C CA . THR A 1 89 ? 11.538 -1.561 -6.522 1.00 93.00 89 THR A CA 1
ATOM 671 C C . THR A 1 89 ? 11.308 -3.062 -6.535 1.00 93.00 89 THR A C 1
ATOM 673 O O . THR A 1 89 ? 12.026 -3.810 -5.871 1.00 93.00 89 THR A O 1
ATOM 676 N N . ALA A 1 90 ? 10.306 -3.489 -7.291 1.00 92.81 90 ALA A N 1
ATOM 677 C CA . ALA A 1 90 ? 10.014 -4.886 -7.573 1.00 92.81 90 ALA A CA 1
ATOM 678 C C . ALA A 1 90 ? 10.171 -5.150 -9.074 1.00 92.81 90 ALA A C 1
ATOM 680 O O . ALA A 1 90 ? 10.159 -4.222 -9.882 1.00 92.81 90 ALA A O 1
ATOM 681 N N . THR A 1 91 ? 10.289 -6.413 -9.461 1.00 91.31 91 THR A N 1
ATOM 682 C CA . THR A 1 91 ? 10.363 -6.827 -10.867 1.00 91.31 91 THR A CA 1
ATOM 683 C C . THR A 1 91 ? 9.133 -7.648 -11.215 1.00 91.31 91 THR A C 1
ATOM 685 O O . THR A 1 91 ? 8.706 -8.486 -10.417 1.00 91.31 91 THR A O 1
ATOM 688 N N . THR A 1 92 ? 8.561 -7.433 -12.401 1.00 89.62 92 THR A N 1
ATOM 689 C CA . THR A 1 92 ? 7.422 -8.239 -12.853 1.00 89.62 92 THR A CA 1
ATOM 690 C C . THR A 1 92 ? 7.758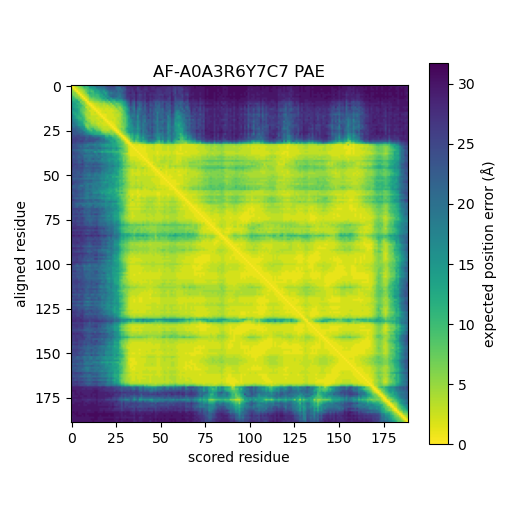 -9.726 -12.853 1.00 89.62 92 THR A C 1
ATOM 692 O O . THR A 1 92 ? 8.870 -10.121 -13.211 1.00 89.62 92 THR A O 1
ATOM 695 N N . GLY A 1 93 ? 6.785 -10.551 -12.487 1.00 84.75 93 GLY A N 1
ATOM 696 C CA . GLY A 1 93 ? 6.931 -11.999 -12.427 1.00 84.75 93 GLY A CA 1
ATOM 697 C C . GLY A 1 93 ? 7.628 -12.508 -11.167 1.00 84.75 93 GLY A C 1
ATOM 698 O O . GLY A 1 93 ? 7.563 -13.702 -10.935 1.00 84.75 93 GLY A O 1
ATOM 699 N N . SER A 1 94 ? 8.220 -11.660 -10.321 1.00 88.25 94 SER A N 1
ATOM 700 C CA . SER A 1 94 ? 8.756 -12.072 -9.013 1.00 88.25 94 SER A CA 1
ATOM 701 C C . SER A 1 94 ? 7.793 -11.735 -7.881 1.00 88.25 94 SER A C 1
ATOM 703 O O . SER A 1 94 ? 7.133 -10.698 -7.911 1.00 88.25 94 SER A O 1
ATOM 705 N N . PHE A 1 95 ? 7.732 -12.586 -6.855 1.00 90.38 95 PHE A N 1
ATOM 706 C CA . PHE A 1 95 ? 6.937 -12.278 -5.670 1.00 90.38 95 PHE A CA 1
ATOM 707 C C . PHE A 1 95 ? 7.553 -11.109 -4.899 1.00 90.38 95 PHE A C 1
ATOM 709 O O . PHE A 1 95 ? 8.662 -11.212 -4.383 1.00 90.38 95 PHE A O 1
ATOM 716 N N . LEU A 1 96 ? 6.789 -10.031 -4.760 1.00 93.75 96 LEU A N 1
ATOM 717 C CA . LEU A 1 96 ? 6.992 -9.028 -3.727 1.00 93.75 96 LEU A CA 1
ATOM 718 C C . LEU A 1 96 ? 6.492 -9.615 -2.403 1.00 93.75 96 LEU A C 1
ATOM 720 O O . LEU A 1 96 ? 5.322 -9.990 -2.304 1.00 93.75 96 LEU A O 1
ATOM 724 N N . GLN A 1 97 ? 7.366 -9.698 -1.399 1.00 95.19 97 GLN A N 1
ATOM 725 C CA . GLN A 1 97 ? 7.006 -10.173 -0.063 1.00 95.19 97 GLN A CA 1
ATOM 726 C C . GLN A 1 97 ? 6.945 -9.013 0.921 1.00 95.19 97 GLN A C 1
ATOM 728 O O . GLN A 1 97 ? 7.887 -8.228 1.026 1.00 95.19 97 GLN A O 1
ATOM 733 N N . ILE A 1 98 ? 5.843 -8.929 1.655 1.00 97.31 98 ILE A N 1
ATOM 734 C CA . ILE A 1 98 ? 5.563 -7.868 2.615 1.00 97.31 98 ILE A CA 1
ATOM 735 C C . ILE A 1 98 ? 5.291 -8.525 3.964 1.00 97.31 98 ILE A C 1
ATOM 737 O O . ILE A 1 98 ? 4.363 -9.321 4.085 1.00 97.31 98 ILE A O 1
ATOM 741 N N . LYS A 1 99 ? 6.084 -8.187 4.979 1.00 97.12 99 LYS A N 1
ATOM 742 C CA . LYS A 1 99 ? 5.805 -8.536 6.371 1.00 97.12 99 LYS A CA 1
ATOM 743 C C . LYS A 1 99 ? 5.014 -7.415 7.035 1.00 97.12 99 LYS A C 1
ATOM 745 O O . LYS A 1 99 ? 5.445 -6.261 6.999 1.00 97.12 99 LYS A O 1
ATOM 750 N N . TRP A 1 100 ? 3.892 -7.755 7.659 1.00 97.69 100 TRP A N 1
ATOM 751 C CA . TRP A 1 100 ? 3.037 -6.806 8.362 1.00 97.69 100 TRP A CA 1
ATOM 752 C C . TRP A 1 100 ? 2.252 -7.487 9.489 1.00 97.69 100 TRP A C 1
ATOM 754 O O . TRP A 1 100 ? 1.223 -8.112 9.260 1.00 97.69 100 TRP A O 1
ATOM 764 N N . ASP A 1 101 ? 2.750 -7.380 10.723 1.00 95.44 101 ASP A N 1
ATOM 765 C CA . ASP A 1 101 ? 2.295 -8.234 11.834 1.00 95.44 101 ASP A CA 1
ATOM 766 C C . ASP A 1 101 ? 0.859 -7.973 12.303 1.00 95.44 101 ASP A C 1
ATOM 768 O O . ASP A 1 101 ? 0.187 -8.895 12.756 1.00 95.44 101 ASP A O 1
ATOM 772 N N . LYS A 1 102 ? 0.377 -6.733 12.184 1.00 96.12 102 LYS A N 1
ATOM 773 C CA . LYS A 1 102 ? -0.971 -6.344 12.626 1.00 96.12 102 LYS A CA 1
ATOM 774 C C . LYS A 1 102 ? -1.961 -6.137 11.477 1.00 96.12 102 LYS A C 1
ATOM 776 O O . LYS A 1 102 ? -3.117 -5.811 11.739 1.00 96.12 102 LYS A O 1
ATOM 781 N N . ALA A 1 103 ? -1.529 -6.297 10.226 1.00 96.94 103 ALA A N 1
ATOM 782 C CA . ALA A 1 103 ? -2.450 -6.284 9.099 1.00 96.94 103 ALA A CA 1
ATOM 783 C C . ALA A 1 103 ? -3.145 -7.645 9.010 1.00 96.94 103 ALA A C 1
ATOM 785 O O . ALA A 1 103 ? -2.502 -8.693 9.062 1.00 96.94 103 ALA A O 1
ATOM 786 N N . ASP A 1 104 ? -4.462 -7.632 8.853 1.00 96.44 104 ASP A N 1
ATOM 787 C CA . ASP A 1 104 ? -5.216 -8.838 8.541 1.00 96.44 104 ASP A CA 1
ATOM 788 C C . ASP A 1 104 ? -5.249 -9.091 7.029 1.00 96.44 104 ASP A C 1
ATOM 790 O O . ASP A 1 104 ? -5.079 -10.228 6.579 1.00 96.44 104 ASP A O 1
ATOM 794 N N . GLN A 1 105 ? -5.370 -8.014 6.255 1.00 96.50 105 GLN A N 1
ATOM 795 C CA . GLN A 1 105 ? -5.448 -8.028 4.803 1.00 96.50 105 GLN A CA 1
ATOM 796 C C . GLN A 1 105 ? -4.530 -6.959 4.205 1.00 96.50 105 GLN A C 1
ATOM 798 O O . GLN A 1 105 ? -4.367 -5.872 4.756 1.00 96.50 105 GLN A O 1
ATOM 803 N N . VAL A 1 106 ? -3.961 -7.254 3.038 1.00 98.06 106 VAL A N 1
ATOM 804 C CA . VAL A 1 106 ? -3.260 -6.274 2.204 1.00 98.06 106 VAL A CA 1
ATOM 805 C C . VAL A 1 106 ? -3.923 -6.266 0.840 1.00 98.06 106 VAL A C 1
ATOM 807 O O . VAL A 1 106 ? -4.055 -7.319 0.214 1.00 98.06 106 VAL A O 1
ATOM 810 N N . THR A 1 107 ? -4.329 -5.092 0.369 1.00 98.19 107 THR A N 1
ATOM 811 C CA . THR A 1 107 ? -4.857 -4.924 -0.989 1.00 98.19 107 THR A CA 1
ATOM 812 C C . THR A 1 107 ? -3.959 -4.006 -1.799 1.00 98.19 107 THR A C 1
ATOM 814 O O . THR A 1 107 ? -3.126 -3.273 -1.254 1.00 98.19 107 THR A O 1
ATOM 817 N N . PHE A 1 108 ? -4.078 -4.087 -3.120 1.00 97.94 108 PHE A N 1
ATOM 818 C CA . PHE A 1 108 ? -3.242 -3.332 -4.034 1.00 97.94 108 PHE A CA 1
ATOM 819 C C . PHE A 1 108 ? -3.961 -2.974 -5.334 1.00 97.94 108 PHE A C 1
ATOM 821 O O . PHE A 1 108 ? -4.884 -3.656 -5.783 1.00 97.94 108 PHE A O 1
ATOM 828 N N . VAL A 1 109 ? -3.473 -1.910 -5.964 1.00 96.75 109 VAL A N 1
ATOM 829 C CA . VAL A 1 109 ? -3.793 -1.518 -7.340 1.00 96.75 109 VAL A CA 1
ATOM 830 C C . VAL A 1 109 ? -2.493 -1.278 -8.096 1.00 96.75 109 VAL A C 1
ATOM 832 O O . VAL A 1 109 ? -1.435 -1.063 -7.500 1.00 96.75 109 VAL A O 1
ATOM 835 N N . SER A 1 110 ? -2.532 -1.356 -9.419 1.00 95.62 110 SER A N 1
ATOM 836 C CA . SER A 1 110 ? -1.351 -1.155 -10.258 1.00 95.62 110 SER A CA 1
ATOM 837 C C . SER A 1 110 ? -1.696 -0.285 -11.449 1.00 95.62 110 SER A C 1
ATOM 839 O O . SER A 1 110 ? -2.774 -0.416 -12.025 1.00 95.62 110 SER A O 1
ATOM 841 N N . PHE A 1 111 ? -0.760 0.579 -11.814 1.00 95.69 111 PHE A N 1
ATOM 842 C CA . PHE A 1 111 ? -0.877 1.498 -12.935 1.00 95.69 111 PHE A CA 1
ATOM 843 C C . PHE A 1 111 ? 0.314 1.300 -13.862 1.00 95.69 111 PHE A C 1
ATOM 845 O O . PHE A 1 111 ? 1.441 1.111 -13.393 1.00 95.69 111 PHE A O 1
ATOM 852 N N . ALA A 1 112 ? 0.064 1.340 -15.167 1.00 94.06 112 ALA A N 1
ATOM 853 C CA . ALA A 1 112 ? 1.104 1.269 -16.183 1.00 94.06 112 ALA A CA 1
ATOM 854 C C . ALA A 1 112 ? 2.058 2.481 -16.089 1.00 94.06 112 ALA A C 1
ATOM 856 O O . ALA A 1 112 ? 1.730 3.491 -15.455 1.00 94.06 112 ALA A O 1
ATOM 857 N N . PRO A 1 113 ? 3.245 2.432 -16.721 1.00 93.44 113 PRO A N 1
ATOM 858 C CA . PRO A 1 113 ? 4.163 3.563 -16.714 1.00 93.44 113 PRO A CA 1
ATOM 859 C C . PRO A 1 113 ? 3.491 4.810 -17.296 1.00 93.44 113 PRO A C 1
ATOM 861 O O . PRO A 1 113 ? 2.857 4.741 -18.346 1.00 93.44 113 PRO A O 1
ATOM 864 N N . ASN A 1 114 ? 3.645 5.948 -16.617 1.00 90.56 114 ASN A N 1
ATOM 865 C CA . ASN A 1 114 ? 3.040 7.236 -16.983 1.00 90.56 114 ASN A CA 1
ATOM 866 C C . ASN A 1 114 ? 1.498 7.263 -16.988 1.00 90.56 114 ASN A C 1
ATOM 868 O O . ASN A 1 114 ? 0.912 8.258 -17.413 1.00 90.56 114 ASN A O 1
ATOM 872 N N . GLN A 1 115 ? 0.826 6.213 -16.510 1.00 93.50 115 GLN A N 1
ATOM 873 C CA . GLN A 1 115 ? -0.617 6.244 -16.315 1.00 93.50 115 GLN A CA 1
ATOM 874 C C . GLN A 1 115 ? -0.943 7.101 -15.087 1.00 93.50 115 GLN A C 1
ATOM 876 O O . GLN A 1 115 ? -0.391 6.893 -14.005 1.00 93.50 115 GLN A O 1
ATOM 881 N N . ALA A 1 116 ? -1.863 8.053 -15.251 1.00 91.19 116 ALA A N 1
ATOM 882 C CA . ALA A 1 116 ? -2.388 8.817 -14.129 1.00 91.19 116 ALA A CA 1
ATOM 883 C C . ALA A 1 116 ? -3.057 7.879 -13.115 1.00 91.19 116 ALA A C 1
ATOM 885 O O . ALA A 1 116 ? -3.767 6.940 -13.487 1.00 91.19 116 ALA A O 1
ATOM 886 N N . LYS A 1 117 ? -2.842 8.145 -11.826 1.00 92.69 117 LYS A N 1
ATOM 887 C CA . LYS A 1 117 ? -3.469 7.381 -10.748 1.00 92.69 117 LYS A CA 1
ATOM 888 C C . LYS A 1 117 ? -4.987 7.558 -10.829 1.00 92.69 117 LYS A C 1
ATOM 890 O O . LYS A 1 117 ? -5.494 8.660 -10.658 1.00 92.69 117 LYS A O 1
ATOM 895 N N . SER A 1 118 ? -5.699 6.469 -11.099 1.00 93.12 118 SER A N 1
ATOM 896 C CA . SER A 1 118 ? -7.157 6.460 -11.291 1.00 93.12 118 SER A CA 1
ATOM 897 C C . SER A 1 118 ? -7.892 5.652 -10.218 1.00 93.12 118 SER A C 1
ATOM 899 O O . SER A 1 118 ? -9.022 5.224 -10.432 1.00 93.12 118 SER A O 1
ATOM 901 N N . GLY A 1 119 ? -7.228 5.385 -9.092 1.00 94.38 119 GLY A N 1
ATOM 902 C CA . GLY A 1 119 ? -7.790 4.664 -7.957 1.00 94.38 119 GLY A CA 1
ATOM 903 C C . GLY A 1 119 ? -6.792 4.519 -6.813 1.00 94.38 119 GLY A C 1
ATOM 904 O O . GLY A 1 119 ? -5.606 4.833 -6.953 1.00 94.38 119 GLY A O 1
ATOM 905 N N . ILE A 1 120 ? -7.283 4.003 -5.692 1.00 95.50 120 ILE A N 1
ATOM 906 C CA . ILE A 1 120 ? -6.510 3.667 -4.492 1.00 95.50 120 ILE A CA 1
ATOM 907 C C . ILE A 1 120 ? -6.826 2.227 -4.063 1.00 95.50 120 ILE A C 1
ATOM 909 O O . ILE A 1 120 ? -7.904 1.728 -4.399 1.00 95.50 120 ILE A O 1
ATOM 913 N N . PRO A 1 121 ? -5.935 1.525 -3.338 1.00 96.25 121 PRO A N 1
ATOM 914 C CA . PRO A 1 121 ? -6.267 0.236 -2.753 1.00 96.25 121 PRO A CA 1
ATOM 915 C C . PRO A 1 121 ? -7.372 0.386 -1.704 1.00 96.25 121 PRO A C 1
ATOM 917 O O . PRO A 1 121 ? -7.205 1.070 -0.691 1.00 96.25 121 PRO A O 1
ATOM 920 N N . VAL A 1 122 ? -8.486 -0.296 -1.942 1.00 95.81 122 VAL A N 1
ATOM 921 C CA . VAL A 1 122 ? -9.623 -0.438 -1.024 1.00 95.81 122 VAL A CA 1
ATOM 922 C C . VAL A 1 122 ? -9.837 -1.918 -0.695 1.00 95.81 122 VAL A C 1
ATOM 924 O O . VAL A 1 122 ? -9.181 -2.784 -1.277 1.00 95.81 122 VAL A O 1
ATOM 927 N N . LEU A 1 123 ? -10.755 -2.242 0.221 1.00 94.44 123 LEU A N 1
ATOM 928 C CA . LEU A 1 123 ? -11.041 -3.635 0.615 1.00 94.44 123 LEU A CA 1
ATOM 929 C C . LEU A 1 123 ? -11.451 -4.534 -0.564 1.00 94.44 123 LEU A C 1
ATOM 931 O O . LEU A 1 123 ? -11.137 -5.721 -0.583 1.00 94.44 123 LEU A O 1
ATOM 935 N N . ALA A 1 124 ? -12.149 -3.965 -1.551 1.00 93.81 124 ALA A N 1
ATOM 936 C CA . ALA A 1 124 ? -12.608 -4.678 -2.742 1.00 93.81 124 ALA A CA 1
ATOM 937 C C . ALA A 1 124 ? -11.548 -4.772 -3.859 1.00 93.81 124 ALA A C 1
ATOM 939 O O . ALA A 1 124 ? -11.803 -5.395 -4.889 1.00 93.81 124 ALA A O 1
ATOM 940 N N . SER A 1 125 ? -10.377 -4.146 -3.693 1.00 96.88 125 SER A N 1
ATOM 941 C CA . SER A 1 125 ? -9.278 -4.239 -4.661 1.00 96.88 125 SER A CA 1
ATOM 942 C C . SER A 1 125 ? -8.634 -5.630 -4.661 1.00 96.88 125 SER A C 1
ATOM 944 O O . SER A 1 125 ? -8.926 -6.484 -3.822 1.00 96.88 125 SER A O 1
ATOM 946 N N . SER A 1 126 ? -7.705 -5.852 -5.593 1.00 96.56 126 SER A N 1
ATOM 947 C CA . SER A 1 126 ? -6.890 -7.067 -5.633 1.00 96.56 126 SER A CA 1
ATOM 948 C C . SER A 1 126 ? -6.201 -7.306 -4.292 1.00 96.56 126 SER A C 1
ATOM 950 O O . SER A 1 126 ? -5.583 -6.402 -3.731 1.00 96.56 126 SER A O 1
ATOM 952 N N . GLN A 1 127 ? -6.293 -8.532 -3.786 1.00 96.31 127 GLN A N 1
ATOM 953 C CA . GLN A 1 127 ? -5.753 -8.899 -2.481 1.00 96.31 127 GLN A CA 1
ATOM 954 C C . GLN A 1 127 ? -4.404 -9.593 -2.629 1.00 96.31 127 GLN A C 1
ATOM 956 O O . GLN A 1 127 ? -4.215 -10.437 -3.509 1.00 96.31 127 GLN A O 1
ATOM 961 N N . ALA A 1 128 ? -3.463 -9.250 -1.755 1.00 96.75 128 ALA A N 1
ATOM 962 C CA . ALA A 1 128 ? -2.230 -9.999 -1.603 1.00 96.75 128 ALA A CA 1
ATOM 963 C C . ALA A 1 128 ? -2.526 -11.378 -0.999 1.00 96.75 128 ALA A C 1
ATOM 965 O O . ALA A 1 128 ? -3.419 -11.542 -0.167 1.00 96.75 128 ALA A O 1
ATOM 966 N N . ILE A 1 129 ? -1.738 -12.376 -1.384 1.00 95.00 129 ILE A N 1
ATOM 967 C CA . ILE A 1 129 ? -1.863 -13.733 -0.855 1.00 95.00 129 ILE A CA 1
ATOM 968 C C . ILE A 1 129 ? -1.240 -13.753 0.540 1.00 95.00 129 ILE A C 1
ATOM 970 O O . ILE A 1 129 ? -0.045 -13.499 0.685 1.00 95.00 129 ILE A O 1
ATOM 974 N N . LYS A 1 130 ? -2.019 -14.094 1.564 1.00 93.81 130 LYS A N 1
ATOM 975 C CA . LYS A 1 130 ? -1.511 -14.314 2.923 1.00 93.81 130 LYS A CA 1
ATOM 976 C C . LYS A 1 130 ? -0.891 -15.715 2.993 1.00 93.81 130 LYS A C 1
ATOM 978 O O . LYS A 1 130 ? -1.602 -16.698 2.802 1.00 93.81 130 LYS A O 1
ATOM 983 N N . LYS A 1 131 ? 0.429 -15.815 3.196 1.00 86.38 131 LYS A N 1
ATOM 984 C CA . LYS A 1 131 ? 1.156 -17.102 3.225 1.00 86.38 131 LYS A CA 1
ATOM 985 C C . LYS A 1 131 ? 1.395 -17.600 4.648 1.00 86.38 131 LYS A C 1
ATOM 987 O O . LYS A 1 131 ? 0.990 -18.705 4.973 1.00 86.38 131 LYS A O 1
ATOM 992 N N . ASP A 1 132 ? 2.016 -16.769 5.483 1.00 78.94 132 ASP A N 1
ATOM 993 C CA . ASP A 1 132 ? 2.474 -17.143 6.826 1.00 78.94 132 ASP A CA 1
ATOM 994 C C . ASP A 1 132 ? 2.089 -16.047 7.823 1.00 78.94 132 ASP A C 1
ATOM 996 O O . ASP A 1 132 ? 2.908 -15.180 8.110 1.00 78.94 132 ASP A O 1
ATOM 1000 N N . GLY A 1 133 ? 0.840 -16.047 8.305 1.00 81.81 133 GLY A N 1
ATOM 1001 C CA . GLY A 1 133 ? 0.324 -15.126 9.331 1.00 81.81 133 GLY A CA 1
ATOM 1002 C C . GLY A 1 133 ? 0.440 -13.641 8.967 1.00 81.81 133 GLY A C 1
ATOM 1003 O O . GLY A 1 133 ? -0.542 -13.025 8.574 1.00 81.81 133 GLY A O 1
ATOM 1004 N N . SER A 1 134 ? 1.640 -13.083 9.086 1.00 92.88 134 SER A N 1
ATOM 1005 C CA . SER A 1 134 ? 1.990 -11.706 8.757 1.00 92.88 134 SER A CA 1
ATOM 1006 C C . SER A 1 134 ? 2.720 -11.515 7.425 1.00 92.88 134 SER A C 1
ATOM 1008 O O . SER A 1 134 ? 3.073 -10.384 7.094 1.00 92.88 134 SER A O 1
ATOM 1010 N N . ILE A 1 135 ? 2.963 -12.578 6.647 1.00 96.56 135 ILE A N 1
ATOM 1011 C CA . ILE A 1 135 ? 3.572 -12.470 5.310 1.00 96.56 135 ILE A CA 1
ATOM 1012 C C . ILE A 1 135 ? 2.509 -12.430 4.212 1.00 96.56 135 ILE A C 1
ATOM 1014 O O . ILE A 1 135 ? 1.736 -13.377 4.036 1.00 96.56 135 ILE A O 1
ATOM 1018 N N . PHE A 1 136 ? 2.557 -11.363 3.419 1.00 97.06 136 PHE A N 1
ATOM 1019 C CA . PHE A 1 136 ? 1.713 -11.111 2.259 1.00 97.06 136 PHE A CA 1
ATOM 1020 C C . PHE A 1 136 ? 2.543 -11.126 0.978 1.00 97.06 136 PHE A C 1
ATOM 1022 O O . PHE A 1 136 ? 3.641 -10.569 0.921 1.00 97.06 136 PHE A O 1
ATOM 1029 N N . LEU A 1 137 ? 2.007 -11.755 -0.063 1.00 95.75 137 LEU A N 1
ATOM 1030 C CA . LEU A 1 137 ? 2.666 -11.908 -1.352 1.00 95.75 137 LEU A CA 1
ATOM 1031 C C . LEU A 1 137 ? 1.862 -11.217 -2.442 1.00 95.75 137 LEU A C 1
ATOM 1033 O O . LEU A 1 137 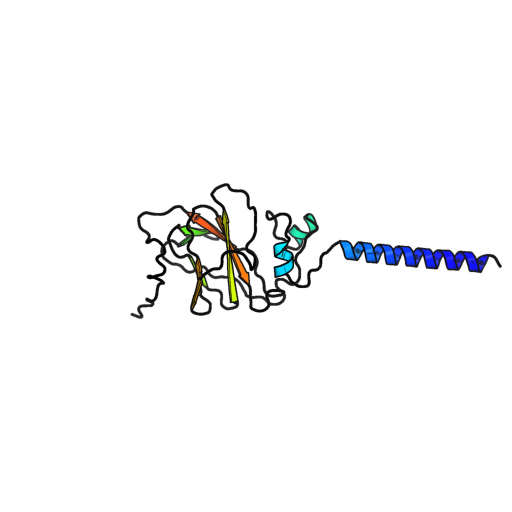? 0.670 -11.473 -2.617 1.00 95.75 137 LEU A O 1
ATOM 1037 N N . ILE A 1 138 ? 2.543 -10.395 -3.225 1.00 95.56 138 ILE A N 1
ATOM 1038 C CA . ILE A 1 138 ? 1.996 -9.789 -4.433 1.00 95.56 138 ILE A CA 1
ATOM 1039 C C . ILE A 1 138 ? 2.858 -10.251 -5.598 1.00 95.56 138 ILE A C 1
ATOM 1041 O O . ILE A 1 138 ? 4.083 -10.257 -5.500 1.00 95.56 138 ILE A O 1
ATOM 1045 N N . CYS A 1 139 ? 2.230 -10.631 -6.707 1.00 92.62 139 CYS A N 1
ATOM 1046 C CA . CYS A 1 139 ? 2.946 -10.891 -7.947 1.00 92.62 139 CYS A CA 1
ATOM 1047 C C . CYS A 1 139 ? 2.640 -9.799 -8.979 1.00 92.62 139 CYS A C 1
ATOM 1049 O O . CYS A 1 139 ? 1.606 -9.876 -9.651 1.00 92.62 139 CYS A O 1
ATOM 1051 N N . PRO A 1 140 ? 3.513 -8.791 -9.135 1.00 91.75 140 PRO A N 1
ATOM 1052 C CA . PRO A 1 140 ? 3.336 -7.777 -10.160 1.00 91.75 140 PRO A CA 1
ATOM 1053 C C . PRO A 1 140 ? 3.457 -8.404 -11.554 1.00 91.75 140 PRO A C 1
ATOM 1055 O O . PRO A 1 140 ? 4.467 -9.029 -11.870 1.00 91.75 140 PRO A O 1
ATOM 1058 N N . GLN A 1 141 ? 2.439 -8.237 -12.396 1.00 86.75 141 GLN A N 1
ATOM 1059 C CA . GLN A 1 141 ? 2.440 -8.760 -13.773 1.00 86.75 141 GLN A CA 1
ATOM 1060 C C . GLN A 1 141 ? 2.912 -7.723 -14.800 1.00 86.75 141 GLN A C 1
ATOM 1062 O O . GLN A 1 141 ? 3.396 -8.085 -15.867 1.00 86.75 141 GLN A O 1
ATOM 1067 N N . TYR A 1 142 ? 2.809 -6.435 -14.466 1.00 86.88 142 TYR A N 1
ATOM 1068 C CA . TYR A 1 142 ? 3.083 -5.328 -15.378 1.00 86.88 142 TYR A CA 1
ATOM 1069 C C . TYR A 1 142 ? 4.020 -4.312 -14.734 1.00 86.88 142 TYR A C 1
ATOM 1071 O O . TYR A 1 142 ? 3.968 -4.089 -13.524 1.00 86.88 142 TYR A O 1
ATOM 1079 N N . ALA A 1 143 ? 4.884 -3.710 -15.550 1.00 92.50 143 ALA A N 1
ATOM 1080 C CA . ALA A 1 143 ? 5.720 -2.599 -15.119 1.00 92.50 143 ALA A CA 1
ATOM 1081 C C . ALA A 1 143 ? 4.867 -1.355 -14.832 1.00 92.50 143 ALA A C 1
ATOM 1083 O O . ALA A 1 143 ? 3.771 -1.216 -15.373 1.00 92.50 143 ALA A O 1
ATOM 1084 N N . GLY A 1 144 ? 5.399 -0.438 -14.026 1.00 94.81 144 GLY A N 1
ATOM 1085 C CA . GLY A 1 144 ? 4.733 0.803 -13.639 1.00 94.81 144 GLY A CA 1
ATOM 1086 C C . GLY A 1 144 ? 4.800 1.027 -12.134 1.00 94.81 144 GLY A C 1
ATOM 1087 O O . GLY A 1 144 ? 5.849 0.804 -11.527 1.00 94.81 144 GLY A O 1
ATOM 1088 N N . THR A 1 145 ? 3.694 1.451 -11.531 1.00 95.56 145 THR A N 1
ATOM 1089 C CA . THR A 1 145 ? 3.621 1.702 -10.086 1.00 95.56 145 THR A CA 1
ATOM 1090 C C . THR A 1 145 ? 2.529 0.854 -9.461 1.00 95.56 145 THR A C 1
ATOM 1092 O O . THR A 1 145 ? 1.380 0.866 -9.903 1.00 95.56 145 THR A O 1
ATOM 1095 N N . LEU A 1 146 ? 2.890 0.131 -8.409 1.00 96.62 146 LEU A N 1
ATOM 1096 C CA . LEU A 1 146 ? 1.969 -0.606 -7.564 1.00 96.62 146 LEU A CA 1
ATOM 1097 C C . LEU A 1 146 ? 1.773 0.168 -6.265 1.00 96.62 146 LEU A C 1
ATOM 1099 O O . LEU A 1 146 ? 2.747 0.516 -5.607 1.00 96.62 146 LEU A O 1
ATOM 1103 N N . TYR A 1 147 ? 0.526 0.417 -5.889 1.00 96.56 147 TYR A N 1
ATOM 1104 C CA . TYR A 1 147 ? 0.184 0.967 -4.582 1.00 96.56 147 TYR A CA 1
ATOM 1105 C C . TYR A 1 147 ? -0.450 -0.140 -3.762 1.00 96.56 147 TYR A C 1
ATOM 1107 O O . TYR A 1 147 ? -1.326 -0.843 -4.267 1.00 96.56 147 TYR A O 1
ATOM 1115 N N . PHE A 1 148 ? -0.022 -0.301 -2.516 1.00 97.56 148 PHE A N 1
ATOM 1116 C CA . PHE A 1 148 ? -0.625 -1.256 -1.595 1.00 97.56 148 PHE A CA 1
ATOM 1117 C C . PHE A 1 148 ? -0.926 -0.615 -0.243 1.00 97.56 148 PHE A C 1
ATOM 1119 O O . PHE A 1 148 ? -0.370 0.426 0.111 1.00 97.56 148 PHE A O 1
ATOM 1126 N N . ARG A 1 149 ? -1.831 -1.240 0.503 1.00 97.12 149 ARG A N 1
ATOM 1127 C CA . ARG A 1 149 ? -2.310 -0.775 1.807 1.00 97.12 149 ARG A CA 1
ATOM 1128 C C . ARG A 1 149 ? -2.687 -1.965 2.674 1.00 97.12 149 ARG A C 1
ATOM 1130 O O . ARG A 1 149 ? -3.145 -2.981 2.153 1.00 97.12 149 ARG A O 1
ATOM 1137 N N . GLY A 1 150 ? -2.507 -1.820 3.981 1.00 97.44 150 GLY A N 1
ATOM 1138 C CA . GLY A 1 150 ? -2.935 -2.782 4.986 1.00 97.44 150 GLY A CA 1
ATOM 1139 C C . GLY A 1 150 ? -4.267 -2.393 5.625 1.00 97.44 150 GLY A C 1
ATOM 1140 O O . GLY A 1 150 ? -4.548 -1.212 5.845 1.00 97.44 150 GLY A O 1
ATOM 1141 N N . PHE A 1 151 ? -5.051 -3.412 5.959 1.00 97.31 151 PHE A N 1
ATOM 1142 C CA . PHE A 1 151 ? -6.271 -3.332 6.752 1.00 97.31 151 PHE A CA 1
ATOM 1143 C C . PHE A 1 151 ? -6.131 -4.297 7.930 1.00 97.31 151 PHE A C 1
ATOM 1145 O O . PHE A 1 151 ? -5.779 -5.463 7.737 1.00 97.31 151 PHE A O 1
ATOM 1152 N N . GLY A 1 152 ? -6.363 -3.821 9.148 1.00 96.44 152 GLY A N 1
ATOM 1153 C CA . GLY A 1 152 ? -6.524 -4.670 10.322 1.00 96.44 152 GLY A CA 1
ATOM 1154 C C . GLY A 1 152 ? -7.919 -5.293 10.373 1.00 96.44 152 GLY A C 1
ATOM 1155 O O . GLY A 1 152 ? -8.744 -5.105 9.479 1.00 96.44 152 GLY A O 1
ATOM 1156 N N . THR A 1 153 ? -8.197 -6.029 11.447 1.00 95.12 153 THR A N 1
ATOM 1157 C CA . THR A 1 153 ? -9.492 -6.703 11.645 1.00 95.12 153 THR A CA 1
ATOM 1158 C C . THR A 1 153 ? -10.655 -5.728 11.835 1.00 95.12 153 THR A C 1
ATOM 1160 O O . THR A 1 153 ? -11.790 -6.049 11.496 1.00 95.12 153 THR A O 1
ATOM 1163 N N . ASP A 1 154 ? -10.386 -4.527 12.353 1.00 95.50 154 ASP A N 1
ATOM 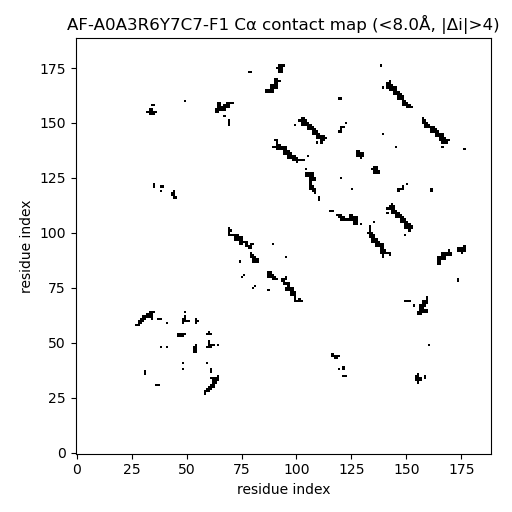1164 C CA . ASP A 1 154 ? -11.353 -3.433 12.435 1.00 95.50 154 ASP A CA 1
ATOM 1165 C C . ASP A 1 154 ? -11.135 -2.475 11.264 1.00 95.50 154 ASP A C 1
ATOM 1167 O O . ASP A 1 154 ? -10.470 -1.444 11.387 1.00 95.50 154 ASP A O 1
ATOM 1171 N N . THR A 1 155 ? -11.670 -2.817 10.099 1.00 94.38 155 THR A N 1
ATOM 1172 C CA . THR A 1 155 ? -11.428 -2.068 8.858 1.00 94.38 155 THR A CA 1
ATOM 1173 C C . THR A 1 155 ? -11.927 -0.620 8.899 1.00 94.38 155 THR A C 1
ATOM 1175 O O . THR A 1 155 ? -11.581 0.174 8.028 1.00 94.38 155 THR A O 1
ATOM 1178 N N . CYS A 1 156 ? -12.747 -0.252 9.883 1.00 93.56 156 CYS A N 1
ATOM 1179 C CA . CYS A 1 156 ? -13.194 1.122 10.068 1.00 93.56 156 CYS A CA 1
ATOM 1180 C C . CYS A 1 156 ? -12.135 1.984 10.759 1.00 93.56 156 CYS A C 1
ATOM 1182 O O . CYS A 1 156 ? -12.012 3.156 10.411 1.00 93.56 156 CYS A O 1
ATOM 1184 N N . ASN A 1 157 ? -11.337 1.382 11.647 1.00 94.69 157 ASN A N 1
ATOM 1185 C CA . ASN A 1 157 ? -10.398 2.100 12.512 1.00 94.69 157 ASN A CA 1
ATOM 1186 C C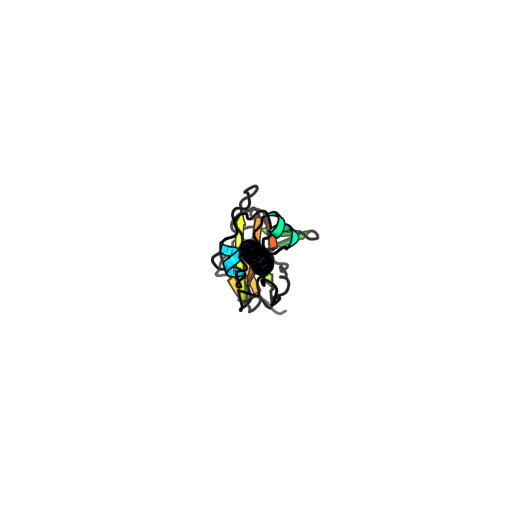 . ASN A 1 157 ? -8.919 1.711 12.335 1.00 94.69 157 ASN A C 1
ATOM 1188 O O . ASN A 1 157 ? -8.045 2.287 12.978 1.00 94.69 157 ASN A O 1
ATOM 1192 N N . SER A 1 158 ? -8.633 0.689 11.523 1.00 95.56 158 SER A N 1
ATOM 1193 C CA . SER A 1 158 ? -7.295 0.108 11.351 1.00 95.56 158 SER A CA 1
ATOM 1194 C C . SER A 1 158 ? -6.910 0.002 9.877 1.00 95.56 158 SER A C 1
ATOM 1196 O O . SER A 1 158 ? -6.849 -1.076 9.290 1.00 95.56 158 SER A O 1
ATOM 1198 N N . VAL A 1 159 ? -6.671 1.148 9.249 1.00 96.06 159 VAL A N 1
ATOM 1199 C CA . VAL A 1 159 ? -6.319 1.267 7.834 1.00 96.06 159 VAL A CA 1
ATOM 1200 C C . VAL A 1 159 ? -5.020 2.054 7.695 1.00 96.06 159 VAL A C 1
ATOM 1202 O O . VAL A 1 159 ? -4.923 3.182 8.167 1.00 96.06 159 VAL A O 1
ATOM 1205 N N . SER A 1 160 ? -4.023 1.492 7.011 1.00 95.69 160 SER A N 1
ATOM 1206 C CA . SER A 1 160 ? -2.742 2.178 6.809 1.00 95.69 160 SER A CA 1
ATOM 1207 C C . SER A 1 160 ? -2.814 3.293 5.762 1.00 95.69 160 SER A C 1
ATOM 1209 O O . SER A 1 160 ? -3.748 3.348 4.968 1.00 95.69 160 SER A O 1
ATOM 1211 N N . VAL A 1 161 ? -1.756 4.106 5.648 1.00 93.00 161 VAL A N 1
ATOM 1212 C CA . VAL A 1 161 ? -1.510 4.898 4.429 1.00 93.00 161 VAL A CA 1
ATOM 1213 C C . VAL A 1 161 ? -1.244 3.977 3.230 1.00 93.00 161 VAL A C 1
ATOM 1215 O O . VAL A 1 161 ? -1.080 2.762 3.378 1.00 93.00 161 VAL A O 1
ATOM 1218 N N . GLU A 1 162 ? -1.184 4.551 2.032 1.00 93.75 162 GLU A N 1
ATOM 1219 C CA . GLU A 1 162 ? -0.738 3.833 0.838 1.00 93.75 162 GLU A C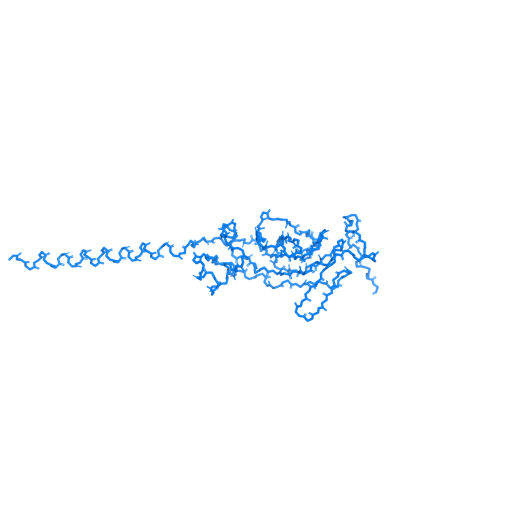A 1
ATOM 1220 C C . GLU A 1 162 ? 0.788 3.802 0.748 1.00 93.75 162 GLU A C 1
ATOM 1222 O O . GLU A 1 162 ? 1.458 4.802 1.011 1.00 93.75 162 GLU A O 1
ATOM 1227 N N . TYR A 1 163 ? 1.327 2.677 0.291 1.00 94.81 163 TYR A N 1
ATOM 1228 C CA . TYR A 1 163 ? 2.751 2.485 0.051 1.00 94.81 163 TYR A CA 1
ATOM 1229 C C . TYR A 1 163 ? 2.994 2.239 -1.444 1.00 94.81 163 TYR A C 1
ATOM 1231 O O . TYR A 1 163 ? 2.438 1.287 -2.002 1.00 94.81 163 TYR A O 1
ATOM 1239 N N . PRO A 1 164 ? 3.799 3.082 -2.117 1.00 95.00 164 PRO A N 1
ATOM 1240 C CA . PRO A 1 164 ? 4.149 2.890 -3.517 1.00 95.00 164 PRO A CA 1
ATOM 1241 C C . PRO A 1 164 ? 5.336 1.930 -3.683 1.00 95.00 164 PRO A C 1
ATOM 1243 O O . PRO A 1 164 ? 6.311 1.983 -2.935 1.00 95.00 164 PRO A O 1
ATOM 1246 N N . ILE A 1 165 ? 5.286 1.105 -4.726 1.00 96.25 165 ILE A N 1
ATOM 1247 C CA . ILE A 1 165 ? 6.379 0.259 -5.211 1.00 96.25 165 ILE A CA 1
ATOM 1248 C C . ILE A 1 165 ? 6.529 0.486 -6.707 1.00 96.25 165 ILE A C 1
ATOM 1250 O O . ILE A 1 165 ? 5.588 0.289 -7.478 1.00 96.25 165 ILE A O 1
ATOM 1254 N N . THR A 1 166 ? 7.734 0.848 -7.137 1.00 95.50 166 THR A N 1
ATOM 1255 C CA . THR A 1 166 ? 8.040 0.907 -8.568 1.00 95.50 166 THR A CA 1
ATOM 1256 C C . THR A 1 166 ? 8.266 -0.507 -9.086 1.00 95.50 166 THR A C 1
ATOM 1258 O O . THR A 1 166 ? 9.173 -1.205 -8.630 1.00 95.50 166 THR A O 1
ATOM 1261 N N . VAL A 1 167 ? 7.475 -0.925 -10.067 1.00 94.75 167 VAL A N 1
ATOM 1262 C CA . VAL A 1 167 ? 7.601 -2.230 -10.713 1.00 94.75 167 VAL A CA 1
ATOM 1263 C C . VAL A 1 167 ? 8.350 -2.070 -12.029 1.00 94.75 167 VAL A C 1
ATOM 1265 O O . VAL A 1 167 ? 7.910 -1.370 -12.942 1.00 94.75 167 VAL A O 1
ATOM 1268 N N . ARG A 1 168 ? 9.495 -2.735 -12.140 1.00 92.31 168 ARG A N 1
ATOM 1269 C CA . ARG A 1 168 ? 10.314 -2.765 -13.350 1.00 92.31 168 ARG A CA 1
ATOM 1270 C C . ARG A 1 168 ? 9.919 -3.947 -14.237 1.00 92.31 168 ARG A C 1
ATOM 1272 O O . ARG A 1 168 ? 9.539 -4.994 -13.706 1.00 92.31 168 ARG A O 1
ATOM 1279 N N . PRO A 1 169 ? 10.007 -3.793 -15.570 1.00 86.31 169 PRO A N 1
ATOM 1280 C CA . PRO A 1 169 ? 9.732 -4.880 -16.498 1.00 86.31 169 PRO A CA 1
ATOM 1281 C C . PRO A 1 169 ? 10.685 -6.055 -16.277 1.00 86.31 169 PRO A C 1
ATOM 1283 O O . PRO A 1 169 ? 11.774 -5.906 -15.718 1.00 86.31 169 PRO A O 1
ATOM 1286 N N . TRP A 1 170 ? 10.225 -7.225 -16.710 1.00 71.94 170 TRP A N 1
ATOM 1287 C CA . TRP A 1 170 ? 10.834 -8.518 -16.436 1.00 71.94 170 TRP A CA 1
ATOM 1288 C C . TRP A 1 170 ? 12.313 -8.542 -16.811 1.00 71.94 170 TRP A C 1
ATOM 1290 O O . TRP A 1 170 ? 12.702 -8.166 -17.917 1.00 71.94 170 TRP A O 1
ATOM 1300 N N . SER A 1 171 ? 13.124 -9.033 -15.877 1.00 59.91 171 SER A N 1
ATOM 1301 C CA . SER A 1 171 ? 14.490 -9.450 -16.159 1.00 59.91 171 SER A CA 1
ATOM 1302 C C . SER A 1 171 ? 14.467 -10.934 -16.524 1.00 59.91 171 SER A C 1
ATOM 1304 O O . SER A 1 171 ? 13.893 -11.711 -15.754 1.00 59.91 171 SER A O 1
ATOM 1306 N N . PRO A 1 172 ? 15.133 -11.365 -17.612 1.00 57.53 172 PRO A N 1
ATOM 1307 C CA . PRO A 1 172 ? 15.166 -12.764 -18.042 1.00 57.53 172 PRO A CA 1
ATOM 1308 C C . PRO A 1 172 ? 15.741 -13.760 -17.025 1.00 57.53 172 PRO A C 1
ATOM 1310 O O . PRO A 1 172 ? 15.701 -14.968 -17.236 1.00 57.53 172 PRO A O 1
ATOM 1313 N N . VAL A 1 173 ? 16.255 -13.256 -15.905 1.00 55.09 173 VAL A N 1
ATOM 1314 C CA . VAL A 1 173 ? 16.863 -14.014 -14.811 1.00 55.09 173 VAL A CA 1
ATOM 1315 C C . VAL A 1 173 ? 15.829 -14.495 -13.774 1.00 55.09 173 VAL A C 1
ATOM 1317 O O . VAL A 1 173 ? 16.133 -15.378 -12.975 1.00 55.09 173 VAL A O 1
ATOM 1320 N N . LEU A 1 174 ? 14.606 -13.949 -13.754 1.00 55.88 174 LEU A N 1
ATOM 1321 C CA . LEU A 1 174 ? 13.638 -14.192 -12.675 1.00 55.88 174 LEU A CA 1
ATOM 1322 C C . LEU A 1 174 ? 12.480 -15.111 -13.104 1.00 55.88 174 LEU A C 1
ATOM 1324 O O . LEU A 1 174 ? 11.856 -14.912 -14.146 1.00 55.88 174 LEU A O 1
ATOM 1328 N N . GLN A 1 175 ? 12.189 -16.122 -12.272 1.00 58.19 175 GLN A N 1
ATOM 1329 C CA . GLN A 1 175 ? 11.048 -17.034 -12.433 1.00 58.19 175 GLN A CA 1
ATOM 1330 C C . GLN A 1 175 ? 9.736 -16.248 -12.468 1.00 58.19 175 GLN A C 1
ATOM 1332 O O . GLN A 1 175 ? 9.566 -15.341 -11.666 1.00 58.19 175 GLN A O 1
ATOM 1337 N N . VAL A 1 176 ? 8.805 -16.639 -13.344 1.00 67.25 176 VAL A N 1
ATOM 1338 C CA . VAL A 1 176 ? 7.399 -16.210 -13.282 1.00 67.25 176 VAL A CA 1
ATOM 1339 C C . VAL A 1 176 ? 6.792 -16.733 -11.979 1.00 67.25 176 VAL A C 1
ATOM 1341 O O . VAL A 1 176 ? 7.082 -17.869 -11.591 1.00 67.25 176 VAL A O 1
ATOM 1344 N N .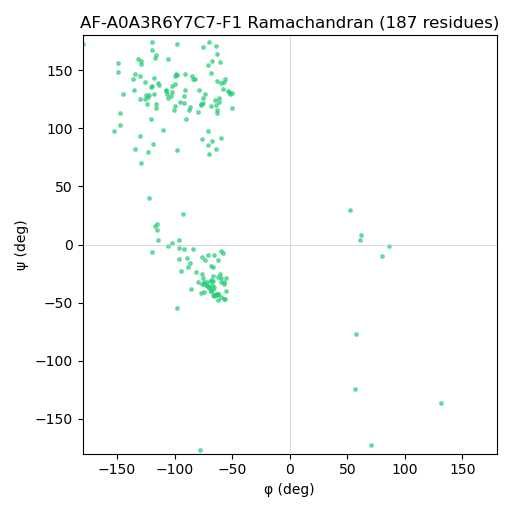 CYS A 1 177 ? 5.949 -15.942 -11.308 1.00 72.88 177 CYS A N 1
ATOM 1345 C CA . CYS A 1 177 ? 5.239 -16.357 -10.102 1.00 72.88 177 CYS A CA 1
ATOM 1346 C C . CYS A 1 177 ? 4.365 -17.575 -10.403 1.00 72.88 177 CYS A C 1
ATOM 1348 O O . CYS A 1 177 ? 3.204 -17.465 -10.795 1.00 72.88 177 CYS A O 1
ATOM 1350 N N . HIS A 1 178 ? 4.920 -18.761 -10.211 1.00 65.25 178 HIS A N 1
ATOM 1351 C CA . HIS A 1 178 ? 4.156 -19.986 -10.244 1.00 65.25 178 HIS A CA 1
ATOM 1352 C C . HIS A 1 178 ? 3.590 -20.206 -8.849 1.00 65.25 178 HIS A C 1
ATOM 1354 O O . HIS A 1 178 ? 4.338 -20.392 -7.892 1.00 65.25 178 HIS A O 1
ATOM 1360 N N . TYR A 1 179 ? 2.264 -20.219 -8.740 1.00 51.44 179 TYR A N 1
ATOM 1361 C CA . TYR A 1 179 ? 1.559 -20.527 -7.492 1.00 51.44 179 TYR A CA 1
ATOM 1362 C C . TYR A 1 179 ? 1.969 -21.887 -6.896 1.00 51.44 179 TYR A C 1
ATOM 1364 O O . TYR A 1 179 ? 2.001 -22.045 -5.682 1.00 51.44 179 TYR A O 1
ATOM 1372 N N . SER A 1 180 ? 2.375 -22.850 -7.731 1.00 46.41 180 SER A N 1
ATOM 1373 C CA . SER A 1 180 ? 2.930 -24.144 -7.304 1.00 46.41 180 SER A CA 1
ATOM 1374 C C . SER A 1 180 ? 4.336 -24.063 -6.688 1.00 46.41 180 SER A C 1
ATOM 1376 O O . SER A 1 180 ? 4.828 -25.050 -6.148 1.00 46.41 180 SER A O 1
ATOM 1378 N N . ARG A 1 181 ? 4.989 -22.896 -6.754 1.00 50.00 181 ARG A N 1
ATOM 1379 C CA . ARG A 1 181 ? 6.297 -22.584 -6.160 1.00 50.00 181 ARG A CA 1
ATOM 1380 C C . ARG A 1 181 ? 6.202 -21.390 -5.207 1.00 50.00 181 ARG A C 1
ATOM 1382 O O . ARG A 1 181 ? 7.102 -20.552 -5.173 1.00 50.00 181 ARG A O 1
ATOM 1389 N N . LEU A 1 182 ? 5.133 -21.300 -4.412 1.00 52.47 182 LEU A N 1
ATOM 1390 C CA . LEU A 1 182 ? 5.203 -20.499 -3.188 1.00 52.47 182 LEU A CA 1
ATOM 1391 C C . LEU A 1 182 ? 6.465 -20.941 -2.425 1.00 52.47 182 LEU A C 1
ATOM 1393 O O . LEU A 1 182 ? 6.676 -22.149 -2.288 1.00 52.47 182 LEU A O 1
ATOM 1397 N N . PRO A 1 183 ? 7.340 -20.021 -1.983 1.00 49.03 183 PRO A N 1
ATOM 1398 C CA . PRO A 1 183 ? 8.608 -20.387 -1.368 1.00 49.03 183 PRO A CA 1
ATOM 1399 C C . PRO A 1 183 ? 8.345 -21.071 -0.024 1.00 49.03 183 PRO A C 1
ATOM 1401 O O . PRO A 1 183 ? 8.279 -20.434 1.020 1.00 49.03 183 PRO A O 1
ATOM 1404 N N . ASN A 1 184 ? 8.178 -22.390 -0.058 1.00 45.16 184 ASN A N 1
ATOM 1405 C CA . ASN A 1 184 ? 8.103 -23.267 1.106 1.00 45.16 184 ASN A CA 1
ATOM 1406 C C . ASN A 1 184 ? 9.481 -23.831 1.478 1.00 45.16 184 ASN A C 1
ATOM 1408 O O . ASN A 1 184 ? 9.591 -24.892 2.080 1.00 45.16 184 ASN A O 1
ATOM 1412 N N . ARG A 1 185 ? 10.558 -23.119 1.135 1.00 40.06 185 ARG A N 1
ATOM 1413 C CA . ARG A 1 185 ? 11.907 -23.425 1.614 1.00 40.06 185 ARG A CA 1
ATOM 1414 C C . ARG A 1 185 ? 12.501 -22.221 2.329 1.00 40.06 185 ARG A C 1
ATOM 1416 O O . ARG A 1 185 ? 13.358 -21.528 1.797 1.00 40.06 185 ARG A O 1
ATOM 1423 N N . LEU A 1 186 ? 12.096 -22.047 3.582 1.00 38.00 186 LEU A N 1
ATOM 1424 C CA . LEU A 1 186 ? 13.106 -21.869 4.619 1.00 38.00 186 LEU A CA 1
ATOM 1425 C C . LEU A 1 186 ? 13.778 -23.237 4.779 1.00 38.00 186 LEU A C 1
ATOM 1427 O O . LEU A 1 186 ? 13.347 -24.069 5.572 1.00 38.00 186 LEU A O 1
ATOM 1431 N N . SER A 1 187 ? 14.783 -23.516 3.948 1.00 30.44 187 SER A N 1
ATOM 1432 C CA . SER A 1 187 ? 15.767 -24.524 4.318 1.00 30.44 187 SER A CA 1
ATOM 1433 C C . SER A 1 187 ? 16.583 -23.900 5.437 1.00 30.44 187 SER A C 1
ATOM 1435 O O . SER A 1 187 ? 17.454 -23.075 5.187 1.00 30.44 187 SER A O 1
ATOM 1437 N N . VAL A 1 188 ? 16.219 -24.256 6.666 1.00 35.62 188 VAL A N 1
ATOM 1438 C CA . VAL A 1 188 ? 17.139 -24.248 7.797 1.00 35.62 188 VAL A CA 1
ATOM 1439 C C . VAL A 1 188 ? 18.387 -25.011 7.347 1.00 35.62 188 VAL A C 1
ATOM 1441 O O . VAL A 1 188 ? 18.293 -26.186 6.986 1.00 35.62 188 VAL A O 1
ATOM 1444 N N . ALA A 1 189 ? 19.511 -24.311 7.311 1.00 32.12 189 ALA A N 1
ATOM 1445 C CA . ALA A 1 189 ? 20.856 -24.856 7.379 1.00 32.12 189 ALA A CA 1
ATOM 1446 C C . ALA A 1 189 ? 21.632 -23.962 8.345 1.00 32.12 189 ALA A C 1
ATOM 1448 O O . ALA A 1 189 ? 21.470 -22.723 8.231 1.00 32.12 189 ALA A O 1
#

Foldseek 3Di:
DPPVVVVVVVVVVVVVVVVVVVVVVVQQEPAPLALLVLQVPDPDDPFFLCDPVGVSVVSRHRPLQCVPEQDDKDWDDDPQWDDDPPAIAGEAQDKTKIFGQQFPWKAKDFDAAPGDDPGATGPPHHTFDDDDNRITIDHHHHFHKMKMWGAGPRNRNYTGTIDIYGYHYHDPVDHGPDVVPPPPDPPDD

Secondary structure (DSSP, 8-state):
--HHHHHHHHHHHHHHHHHHHHHHHTTS----S-HHHHHTT-S-SSS-TTSHHHHHTTT----STTTT-----EE---TTEEEETTEEEEETTSPEEEE-TT-SEEEEEEE-TT--------TTSEEPEEEETTEEEE---SSEEEEEEEE-SSTTT-BPPPEEEEEEPPPTTS----GGG--------